Protein AF-A0A9P3G5X5-F1 (afdb_monomer)

Solvent-accessible surface area (backbone atoms only — not comparable to full-atom values): 13253 Å² total; per-residue (Å²): 134,85,76,82,76,82,58,69,69,59,52,58,49,50,53,52,32,59,49,29,17,46,34,85,49,67,67,50,18,52,53,20,16,51,50,49,22,48,40,62,67,63,52,39,57,67,51,59,59,72,58,21,37,44,51,39,54,70,45,54,49,45,52,54,51,53,33,67,73,44,87,46,68,38,24,39,37,21,41,26,42,33,57,36,36,62,67,61,87,73,71,96,80,65,100,62,80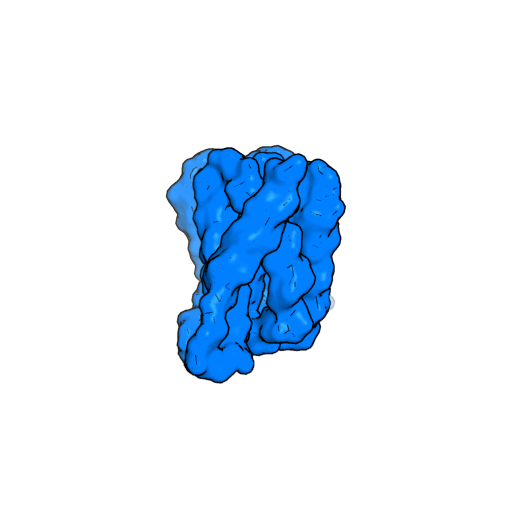,73,68,62,87,30,46,100,55,52,69,59,57,52,49,53,47,45,53,55,31,46,73,43,52,58,38,92,53,64,68,41,27,48,40,15,22,52,30,41,36,54,53,34,58,62,68,28,64,73,48,38,58,55,50,56,60,56,37,47,60,26,49,73,38,90,49,67,44,27,27,51,35,16,42,44,38,46,40,45,44,51,76,48,53,84,58,40,68,87,51,46,70,75,44,54,76,54,39,62,65,44,55,71,45,88,49,65,71,55,24,52,36,27,50,53,35,50,53,52,44,52,52,57,48,54,76,70,49,69,95,82,69,65,62,68,56,53,57,50,48,57,58,51,62,80,69,111

Foldseek 3Di:
DDDDDQDPVLLVQLVCLLVQLLDPDPVSLLVSLLSLLCCLQPVLLPDDLVSSQCCCVVHVVVSLVVLLPDPDPSSLLSSLSNLQSNQDPPPDDDQARDARPNHPCRVVVLVSSLVSLVSQPLDPDLSSLLSSLLSNLVSQSNVNLVSLLVVLVVLVVLLPDPDPSSVLSSLNNQLSSLVVVVNCLVCLVVLLVSLLVQCPDPDPVSNVSSVSNNVSSVVSVVVVDDPPDPSVVVSVVVSVVVVD

Mean predicted aligned error: 10.98 Å

Sequence (244 aa):
MEAPAPPAAEVAVLDRVFAGLRDRDHVVRLQSASSLQHHVFHTLPTPPPDLAARLWDEIVHTRLSELNFSQTSAAQLGRALAIDSARLRQTSTSSAWTPPAVHPRPKEQIFCFYNYAKYLLPHRAPDVMLAASTALRRIVAAFGARFAAYEIPASLKLLAHDAEASRVAGVLVRSQLVRMRAAFRARVEEVLSHVLRALRNRNVGVWTRAGELLGACCGVRALRSTPGSDILREVLQDAQEELA

InterPro domains:
  IPR011989 Armadillo-like helical [G3DSA:1.25.10.10] (113-242)
  IPR016024 Armadillo-type fold [SSF48371] (13-227)

Nearest P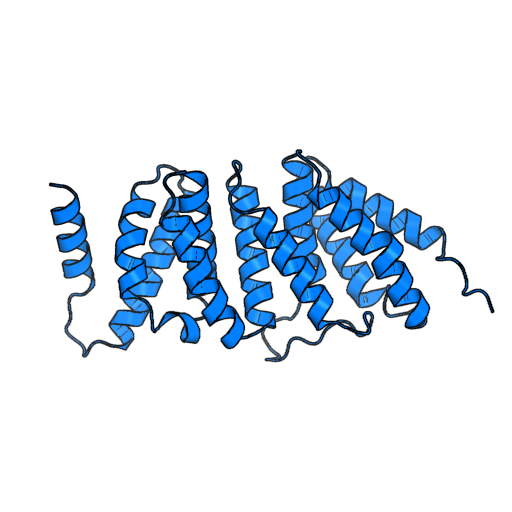DB structures (foldseek):
  3gs3-assembly1_A-2  TM=5.375E-01  e=1.680E-01  Drosophila melanogaster
  4a0c-assembly1_A  TM=5.557E-01  e=2.425E+00  Homo sapiens
  1luj-assembly1_A  TM=3.258E-01  e=8.120E-01  Homo sapiens
  3bct-assembly1_A  TM=2.419E-01  e=4.596E-01  Mus musculus
  6r7o-assembly1_A  TM=4.000E-01  e=2.766E+00  Homo sapiens

Secondary structure (DSSP, 8-state):
-PPPPPPHHHHHHHHHHHHHHT-S-HHHHHHHHHHHHHIIIIITTSS-HHHHHHHIIIIIIHHHHHHHH---HHHHHHHHHHHHHTT----TT-SS----TT-S-HHHHHHHHHHHHHHT-S-SSHHHHHHHHHHHHHHHHHH-HHHHHHHHHHHHHHHTSSSHHHHHHHHHHHHHHTTSHHHHGGGHHHHHHHHHHHHT---HHHHHHHHHHHHHHHHHHHTTSPTT--HHHHHHHHHHHTT-

Structure (mmCIF, N/CA/C/O backbone):
data_AF-A0A9P3G5X5-F1
#
_entry.id   AF-A0A9P3G5X5-F1
#
loop_
_atom_site.group_PDB
_atom_site.id
_atom_site.type_symbol
_atom_site.label_atom_id
_atom_site.label_alt_id
_atom_site.label_comp_id
_atom_site.label_asym_id
_atom_site.label_entity_id
_atom_site.label_seq_id
_atom_site.pdbx_PDB_ins_code
_atom_site.Cartn_x
_atom_site.Cartn_y
_atom_site.Cartn_z
_atom_site.occupancy
_atom_site.B_iso_or_equiv
_atom_site.auth_seq_id
_atom_site.auth_comp_id
_ato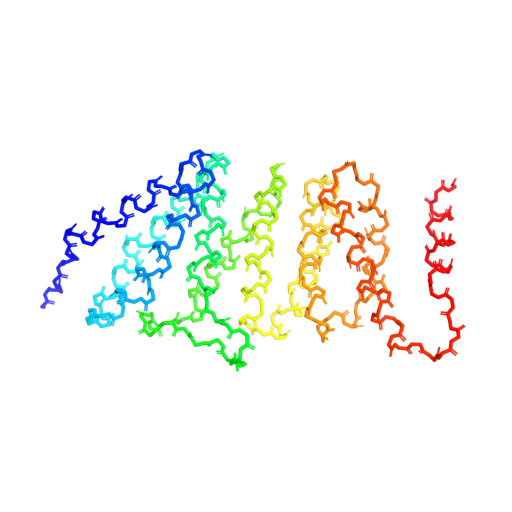m_site.auth_asym_id
_atom_site.auth_atom_id
_atom_site.pdbx_PDB_model_num
ATOM 1 N N . MET A 1 1 ? 39.683 -4.098 -11.392 1.00 40.66 1 MET A N 1
ATOM 2 C CA . MET A 1 1 ? 38.978 -5.123 -12.185 1.00 40.66 1 MET A CA 1
ATOM 3 C C . MET A 1 1 ? 37.551 -4.631 -12.327 1.00 40.66 1 MET A C 1
ATOM 5 O O . MET A 1 1 ? 36.849 -4.558 -11.328 1.00 40.66 1 MET A O 1
ATOM 9 N N . GLU A 1 2 ? 37.204 -4.110 -13.499 1.00 42.00 2 GLU A N 1
ATOM 10 C CA . GLU A 1 2 ? 35.910 -3.472 -13.762 1.00 42.00 2 GLU A CA 1
ATOM 11 C C . GLU A 1 2 ? 34.832 -4.562 -13.844 1.00 42.00 2 GLU A C 1
ATOM 13 O O . GLU A 1 2 ? 34.999 -5.550 -14.560 1.00 42.00 2 GLU A O 1
ATOM 18 N N . ALA A 1 3 ? 33.785 -4.453 -13.026 1.00 53.78 3 ALA A N 1
ATOM 19 C CA . ALA A 1 3 ? 32.725 -5.454 -12.983 1.00 53.78 3 ALA A CA 1
ATOM 20 C C . ALA A 1 3 ? 31.912 -5.415 -14.292 1.00 53.78 3 ALA A C 1
ATOM 22 O O . ALA A 1 3 ? 31.632 -4.322 -14.790 1.00 53.78 3 ALA A O 1
ATOM 23 N N . PRO A 1 4 ? 31.494 -6.572 -14.840 1.00 61.66 4 PRO A N 1
ATOM 24 C CA . PRO A 1 4 ? 30.793 -6.628 -16.121 1.00 61.66 4 PRO A CA 1
ATOM 25 C C . PRO A 1 4 ? 29.516 -5.776 -16.099 1.00 61.66 4 PRO A C 1
ATOM 27 O O . PRO A 1 4 ? 28.815 -5.704 -15.086 1.00 61.66 4 PRO A O 1
ATOM 30 N N . ALA A 1 5 ? 29.239 -5.093 -17.211 1.00 64.50 5 ALA A N 1
ATOM 31 C CA . ALA A 1 5 ? 28.031 -4.294 -17.386 1.00 64.50 5 ALA A CA 1
ATOM 32 C C . ALA A 1 5 ? 26.769 -5.182 -17.348 1.00 64.50 5 ALA A C 1
ATOM 34 O O . ALA A 1 5 ? 26.834 -6.345 -17.763 1.00 64.50 5 ALA A O 1
ATOM 35 N N . PRO A 1 6 ? 25.621 -4.658 -16.875 1.00 66.44 6 PRO A N 1
ATOM 36 C CA . PRO A 1 6 ? 24.369 -5.404 -16.891 1.00 66.44 6 PRO A CA 1
ATOM 37 C C . PRO A 1 6 ? 23.980 -5.790 -18.330 1.00 66.44 6 PRO A C 1
ATOM 39 O O . PRO A 1 6 ? 24.149 -4.987 -19.254 1.00 66.44 6 PRO A O 1
ATOM 42 N N . PRO A 1 7 ? 23.462 -7.009 -18.560 1.00 75.69 7 PRO A N 1
ATOM 43 C CA . PRO A 1 7 ? 23.150 -7.478 -19.904 1.00 75.69 7 PRO A CA 1
ATOM 44 C C . PRO A 1 7 ? 21.987 -6.675 -20.505 1.00 75.69 7 PRO A C 1
ATOM 46 O O . PRO A 1 7 ? 20.897 -6.601 -19.939 1.00 75.69 7 PRO A O 1
ATOM 49 N N . ALA A 1 8 ? 22.189 -6.116 -21.703 1.00 77.50 8 ALA A N 1
ATOM 50 C CA . ALA A 1 8 ? 21.218 -5.246 -22.381 1.00 77.50 8 ALA A CA 1
ATOM 51 C C . ALA A 1 8 ? 19.820 -5.878 -22.557 1.00 77.50 8 ALA A C 1
ATOM 53 O O . ALA A 1 8 ? 18.807 -5.177 -22.558 1.00 77.50 8 ALA A O 1
ATOM 54 N N . ALA A 1 9 ? 19.752 -7.208 -22.665 1.00 79.38 9 ALA A N 1
ATOM 55 C CA . ALA A 1 9 ? 18.494 -7.944 -22.752 1.00 79.38 9 ALA A CA 1
ATOM 56 C C . ALA A 1 9 ? 17.646 -7.827 -21.472 1.00 79.38 9 ALA A C 1
ATOM 58 O O . ALA A 1 9 ? 16.427 -7.683 -21.566 1.00 79.38 9 ALA A O 1
ATOM 59 N N . GLU A 1 10 ? 18.266 -7.846 -20.288 1.00 76.88 10 GLU A N 1
ATOM 60 C CA . GLU A 1 10 ? 17.552 -7.713 -19.010 1.00 76.88 10 GLU A CA 1
ATOM 61 C C . GLU A 1 10 ? 17.008 -6.297 -18.826 1.00 76.88 10 GLU A C 1
ATOM 63 O O . GLU A 1 10 ? 15.850 -6.124 -18.437 1.00 76.88 10 GLU A O 1
ATOM 68 N N . VAL A 1 11 ? 17.795 -5.288 -19.210 1.00 80.31 11 VAL A N 1
ATOM 69 C CA . VAL A 1 11 ? 17.371 -3.881 -19.199 1.00 80.31 11 VAL A CA 1
ATOM 70 C C . VAL A 1 11 ? 16.124 -3.685 -20.067 1.00 80.31 11 VAL A C 1
ATOM 72 O O . VAL A 1 11 ? 15.120 -3.148 -19.604 1.00 80.31 11 VAL A O 1
ATOM 75 N N . ALA A 1 12 ? 16.126 -4.223 -21.292 1.00 84.81 12 ALA A N 1
ATOM 76 C CA . ALA A 1 12 ? 14.999 -4.114 -22.219 1.00 84.81 12 ALA A CA 1
ATOM 77 C C . ALA A 1 12 ? 13.733 -4.865 -21.756 1.00 84.81 12 ALA A C 1
ATOM 79 O O . ALA A 1 12 ? 12.615 -4.530 -22.167 1.00 84.81 12 ALA A O 1
ATOM 80 N N . VAL A 1 13 ? 13.876 -5.915 -20.941 1.00 86.44 13 VAL A N 1
ATOM 81 C CA . VAL A 1 13 ? 12.737 -6.600 -20.308 1.00 86.44 13 VAL A CA 1
ATOM 82 C C . VAL A 1 13 ? 12.158 -5.731 -19.195 1.00 86.44 13 VAL A C 1
ATOM 84 O O . VAL A 1 13 ? 10.946 -5.514 -19.164 1.00 86.44 13 VAL A O 1
ATOM 87 N N . LEU A 1 14 ? 13.007 -5.189 -18.319 1.00 83.88 14 LEU A N 1
ATOM 88 C CA . LEU A 1 14 ? 12.576 -4.313 -17.231 1.00 83.88 14 LEU A CA 1
ATOM 89 C C . LEU A 1 14 ? 11.916 -3.035 -17.757 1.00 83.88 14 LEU A C 1
ATOM 91 O O . LEU A 1 14 ? 10.853 -2.667 -17.263 1.00 83.88 14 LEU A O 1
ATOM 95 N N . ASP A 1 15 ? 12.457 -2.407 -18.799 1.00 88.69 15 ASP A N 1
ATOM 96 C CA . ASP A 1 15 ? 11.852 -1.211 -19.395 1.00 88.69 15 ASP A CA 1
ATOM 97 C C . ASP A 1 15 ? 10.433 -1.486 -19.922 1.00 88.69 15 ASP A C 1
ATOM 99 O O . ASP A 1 15 ? 9.518 -0.695 -19.680 1.00 88.69 15 ASP A O 1
ATOM 103 N N . ARG A 1 16 ? 10.201 -2.647 -20.553 1.00 90.62 16 ARG A N 1
ATOM 104 C CA . ARG A 1 16 ? 8.855 -3.069 -20.984 1.00 90.62 16 ARG A CA 1
ATOM 105 C C . ARG A 1 16 ? 7.908 -3.273 -19.805 1.00 90.62 16 ARG A C 1
ATOM 107 O O . ARG A 1 16 ? 6.764 -2.823 -19.849 1.00 90.62 16 ARG A O 1
ATOM 114 N N . VAL A 1 17 ? 8.387 -3.901 -18.735 1.00 90.00 17 VAL A N 1
ATOM 115 C CA . VAL A 1 17 ? 7.609 -4.097 -17.504 1.00 90.00 17 VAL A CA 1
ATOM 116 C C . VAL A 1 17 ? 7.234 -2.752 -16.871 1.00 90.00 17 VAL A C 1
ATOM 118 O O . VAL A 1 17 ? 6.075 -2.528 -16.525 1.00 90.00 17 VAL A O 1
ATOM 121 N N . PHE A 1 18 ? 8.179 -1.818 -16.763 1.00 89.06 18 PHE A N 1
ATOM 122 C CA . PHE A 1 18 ? 7.930 -0.490 -16.201 1.00 89.06 18 PHE A CA 1
ATOM 123 C C . PHE A 1 18 ? 7.080 0.409 -17.107 1.00 89.06 18 PHE A C 1
ATOM 125 O O . PHE A 1 18 ? 6.394 1.299 -16.597 1.00 89.06 18 PHE A O 1
ATOM 132 N N . ALA A 1 19 ? 7.084 0.191 -18.422 1.00 90.69 19 ALA A N 1
ATOM 133 C CA . ALA A 1 19 ? 6.131 0.818 -19.331 1.00 90.69 19 ALA A CA 1
ATOM 134 C C . ALA A 1 19 ? 4.708 0.299 -19.071 1.00 90.69 19 ALA A C 1
ATOM 136 O O . ALA A 1 19 ? 3.796 1.099 -18.869 1.00 90.69 19 ALA A O 1
ATOM 137 N N . GLY A 1 20 ? 4.531 -1.020 -18.953 1.00 90.25 20 GLY A N 1
ATOM 138 C CA . GLY A 1 20 ? 3.231 -1.629 -18.659 1.00 90.25 20 GLY A CA 1
ATOM 139 C C . GLY A 1 20 ? 2.678 -1.284 -17.268 1.00 90.25 20 GLY A C 1
ATOM 140 O O . GLY A 1 20 ? 1.469 -1.167 -17.087 1.00 90.25 20 GLY A O 1
ATOM 141 N N . LEU A 1 21 ? 3.539 -1.009 -16.281 1.00 88.44 21 LEU A N 1
ATOM 142 C CA . LEU A 1 21 ? 3.114 -0.464 -14.982 1.00 88.44 21 LEU A CA 1
ATOM 143 C C . LEU A 1 21 ? 2.534 0.956 -15.081 1.00 88.44 21 LEU A C 1
ATOM 145 O O . LEU A 1 21 ? 1.733 1.346 -14.234 1.00 88.44 21 LEU A O 1
ATOM 149 N N . ARG A 1 22 ? 2.921 1.735 -16.095 1.00 91.12 22 ARG A N 1
ATOM 150 C CA . ARG A 1 22 ? 2.384 3.083 -16.346 1.00 91.12 22 ARG A CA 1
ATOM 151 C C . ARG A 1 22 ? 1.137 3.065 -17.234 1.00 91.12 22 ARG A C 1
ATOM 153 O O . ARG A 1 22 ? 0.549 4.123 -17.457 1.00 91.12 22 ARG A O 1
ATOM 160 N N . ASP A 1 23 ? 0.731 1.893 -17.718 1.00 91.25 23 ASP A N 1
ATOM 161 C CA . ASP A 1 23 ? -0.408 1.745 -18.617 1.00 91.25 23 ASP A CA 1
ATOM 162 C C . ASP A 1 23 ? -1.725 2.156 -17.940 1.00 91.25 23 ASP A C 1
ATOM 164 O O . ASP A 1 23 ? -1.875 2.079 -16.716 1.00 91.25 23 ASP A O 1
ATOM 168 N N . ARG A 1 24 ? -2.698 2.617 -18.732 1.00 87.56 24 ARG A N 1
ATOM 169 C CA . ARG A 1 24 ? -4.034 2.999 -18.253 1.00 87.56 24 ARG A CA 1
ATOM 170 C C . ARG A 1 24 ? -4.922 1.784 -18.001 1.00 87.56 24 ARG A C 1
ATOM 172 O O . ARG A 1 24 ? -5.794 1.864 -17.132 1.00 87.56 24 ARG A O 1
ATOM 179 N N . ASP A 1 25 ? -4.664 0.667 -18.666 1.00 89.50 25 ASP A N 1
ATOM 180 C CA . ASP A 1 25 ? -5.358 -0.591 -18.450 1.00 89.50 25 ASP A CA 1
ATOM 181 C C . ASP A 1 25 ? -4.904 -1.254 -17.140 1.00 89.50 25 ASP A C 1
ATOM 183 O O . ASP A 1 25 ? -3.722 -1.475 -16.866 1.00 89.50 25 ASP A O 1
ATOM 187 N N . HIS A 1 26 ? -5.883 -1.579 -16.300 1.00 85.69 26 HIS A N 1
ATOM 188 C CA . HIS A 1 26 ? -5.667 -2.294 -15.052 1.00 85.69 26 HIS A CA 1
ATOM 189 C C . HIS A 1 26 ? -5.073 -3.693 -15.263 1.00 85.69 26 HIS A C 1
ATOM 191 O O . HIS A 1 26 ? -4.210 -4.106 -14.486 1.00 85.69 26 HIS A O 1
ATOM 197 N N . VAL A 1 27 ? -5.504 -4.415 -16.300 1.00 88.94 27 VAL A N 1
ATOM 198 C CA . VAL A 1 27 ? -5.041 -5.780 -16.582 1.00 88.94 27 VAL A CA 1
ATOM 199 C C . VAL A 1 27 ? -3.565 -5.766 -16.963 1.00 88.94 27 VAL A C 1
ATOM 201 O O . VAL A 1 27 ? -2.780 -6.531 -16.398 1.00 88.94 27 VAL A O 1
ATOM 204 N N . VAL A 1 28 ? -3.169 -4.837 -17.837 1.00 91.62 28 VAL A N 1
ATOM 205 C CA . VAL A 1 28 ? -1.771 -4.654 -18.258 1.00 91.62 28 VAL A CA 1
ATOM 206 C C . VAL A 1 28 ? -0.886 -4.295 -17.064 1.00 91.62 28 VAL A C 1
ATOM 208 O O . VAL A 1 28 ? 0.181 -4.894 -16.885 1.00 91.62 28 VAL A O 1
ATOM 211 N N . ARG A 1 29 ? -1.343 -3.393 -16.181 1.00 90.25 29 ARG A N 1
ATOM 212 C CA . ARG A 1 29 ? -0.610 -3.065 -14.946 1.00 90.25 29 ARG A CA 1
ATOM 213 C C . ARG A 1 29 ? -0.422 -4.283 -14.046 1.00 90.25 29 ARG A C 1
ATOM 215 O O . ARG A 1 29 ? 0.676 -4.494 -13.535 1.00 90.25 29 ARG A O 1
ATOM 222 N N . LEU A 1 30 ? -1.463 -5.093 -13.852 1.00 85.94 30 LEU A N 1
ATOM 223 C CA . LEU A 1 30 ? -1.403 -6.275 -12.990 1.00 85.94 30 LEU A CA 1
ATOM 224 C C . LEU A 1 30 ? -0.456 -7.348 -13.554 1.00 85.94 30 LEU A C 1
ATOM 226 O O . LEU A 1 30 ? 0.355 -7.911 -12.816 1.00 85.94 30 LEU A O 1
ATOM 230 N N . GLN A 1 31 ? -0.517 -7.595 -14.863 1.00 88.88 31 GLN A N 1
ATOM 231 C CA . GLN A 1 31 ? 0.392 -8.514 -15.554 1.00 88.88 31 GLN A CA 1
ATOM 232 C C . GLN A 1 31 ? 1.845 -8.038 -15.471 1.00 88.88 31 GLN A C 1
ATOM 234 O O . GLN A 1 31 ? 2.745 -8.829 -15.176 1.00 88.88 31 GLN A O 1
ATOM 239 N N . SER A 1 32 ? 2.074 -6.738 -15.651 1.00 89.81 32 SER A N 1
ATOM 240 C CA . SER A 1 32 ? 3.400 -6.126 -15.529 1.00 89.81 32 SER A CA 1
ATOM 241 C C . SER A 1 32 ? 3.931 -6.225 -14.100 1.00 89.81 32 SER A C 1
ATOM 243 O O . SER A 1 32 ? 5.079 -6.607 -13.891 1.00 89.81 32 SER A O 1
ATOM 245 N N . ALA A 1 33 ? 3.082 -5.999 -13.095 1.00 86.56 33 ALA A N 1
ATOM 246 C CA . ALA A 1 33 ? 3.439 -6.178 -11.691 1.00 86.56 33 ALA A CA 1
ATOM 247 C C . ALA A 1 33 ? 3.810 -7.638 -11.369 1.00 86.56 33 ALA A C 1
ATOM 249 O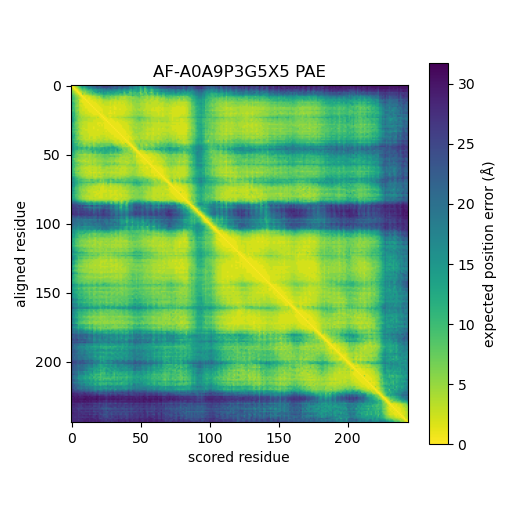 O . ALA A 1 33 ? 4.790 -7.880 -10.660 1.00 86.56 33 ALA A O 1
ATOM 250 N N . SER A 1 34 ? 3.077 -8.617 -11.911 1.00 84.88 34 SER A N 1
ATOM 251 C CA . SER A 1 34 ? 3.415 -10.041 -11.769 1.00 84.88 34 SER A CA 1
ATOM 252 C C . SER A 1 34 ? 4.711 -10.408 -12.500 1.00 84.88 34 SER A C 1
ATOM 254 O O . SER A 1 34 ? 5.485 -11.228 -12.009 1.00 84.88 34 SER A O 1
ATOM 256 N N . SER A 1 35 ? 4.969 -9.796 -13.655 1.00 86.56 35 SER A N 1
ATOM 257 C CA . SER A 1 35 ? 6.201 -10.005 -14.423 1.00 86.56 35 SER A CA 1
ATOM 258 C C . SER A 1 35 ? 7.413 -9.429 -13.689 1.00 86.56 35 SER A C 1
ATOM 260 O O . SER A 1 35 ? 8.440 -10.098 -13.590 1.00 86.56 35 SER A O 1
ATOM 262 N N . LEU A 1 36 ? 7.268 -8.241 -13.084 1.00 84.94 36 LEU A N 1
ATOM 263 C CA . LEU A 1 36 ? 8.284 -7.648 -12.212 1.00 84.94 36 LEU A CA 1
ATOM 264 C C . LEU A 1 36 ? 8.595 -8.568 -11.030 1.00 84.94 36 LEU A C 1
ATOM 266 O O . LEU A 1 36 ? 9.760 -8.825 -10.744 1.00 84.94 36 LEU A O 1
ATOM 270 N N . GLN A 1 37 ? 7.559 -9.098 -10.370 1.00 79.75 37 GLN A N 1
ATOM 271 C CA . GLN A 1 37 ? 7.724 -10.066 -9.287 1.00 79.75 37 GLN A CA 1
ATOM 272 C C . GLN A 1 37 ? 8.540 -11.272 -9.759 1.00 79.75 37 GLN A C 1
ATOM 274 O O . GLN A 1 37 ? 9.545 -11.612 -9.141 1.00 79.75 37 GLN A O 1
ATOM 279 N N . HIS A 1 38 ? 8.130 -11.908 -10.856 1.00 80.31 38 HIS A N 1
ATOM 280 C CA . HIS A 1 38 ? 8.826 -13.082 -11.370 1.00 80.31 38 HIS A CA 1
ATOM 281 C C . HIS A 1 38 ? 10.305 -12.781 -11.646 1.00 80.31 38 HIS A C 1
ATOM 283 O O . HIS A 1 38 ? 11.179 -13.538 -11.233 1.00 80.31 38 HIS A O 1
ATOM 289 N N . HIS A 1 39 ? 10.591 -11.644 -12.279 1.00 77.25 39 HIS A N 1
ATOM 290 C CA . HIS A 1 39 ? 11.957 -11.238 -12.582 1.00 77.25 39 HIS A CA 1
ATOM 291 C C . HIS A 1 39 ? 12.793 -11.029 -11.310 1.00 77.25 39 HIS A C 1
ATOM 293 O O . HIS A 1 39 ? 13.897 -11.557 -11.207 1.00 77.25 39 HIS A O 1
ATOM 299 N N . VAL A 1 40 ? 12.246 -10.347 -10.300 1.00 76.06 40 VAL A N 1
ATOM 300 C CA . VAL A 1 40 ? 12.943 -10.077 -9.032 1.00 76.06 40 VAL A CA 1
ATOM 301 C C . VAL A 1 40 ? 13.227 -11.347 -8.225 1.00 76.06 40 VAL A C 1
ATOM 303 O O . VAL A 1 40 ? 14.282 -11.452 -7.604 1.00 76.06 40 VAL A O 1
ATOM 306 N N . PHE A 1 41 ? 12.303 -12.310 -8.219 1.00 67.81 41 PHE A N 1
ATOM 307 C CA . PHE A 1 41 ? 12.415 -13.509 -7.381 1.00 67.81 41 PHE A CA 1
ATOM 308 C C . PHE A 1 41 ? 13.066 -14.709 -8.065 1.00 67.81 41 PHE A C 1
ATOM 310 O O . PHE A 1 41 ? 13.617 -15.553 -7.363 1.00 67.81 41 PHE A O 1
ATOM 317 N N . HIS A 1 42 ? 12.995 -14.811 -9.392 1.00 70.94 42 HIS A N 1
ATOM 318 C CA . HIS A 1 42 ? 13.483 -15.983 -10.123 1.00 70.94 42 HIS A CA 1
ATOM 319 C C . HIS A 1 42 ? 14.625 -15.657 -11.082 1.00 70.94 42 HIS A C 1
ATOM 321 O O . HIS A 1 42 ? 15.518 -16.479 -11.250 1.00 70.94 42 HIS A O 1
ATOM 327 N N . THR A 1 43 ? 14.644 -14.466 -11.682 1.00 72.50 43 THR A N 1
ATOM 328 C CA . THR A 1 43 ? 15.675 -14.105 -12.666 1.00 72.50 43 THR A CA 1
ATOM 329 C C . THR A 1 43 ? 16.871 -13.421 -12.007 1.00 72.50 43 THR A C 1
ATOM 331 O O . THR A 1 43 ? 17.990 -13.891 -12.174 1.00 72.50 43 THR A O 1
ATOM 334 N N . LEU A 1 44 ? 16.648 -12.397 -11.173 1.00 68.81 44 LEU A N 1
ATOM 335 C CA . LEU A 1 44 ? 17.717 -11.654 -10.487 1.00 68.81 44 LEU A CA 1
ATOM 336 C C . LEU A 1 44 ? 18.597 -12.460 -9.506 1.00 68.81 44 LEU A C 1
ATOM 338 O O . LEU A 1 44 ? 19.745 -12.066 -9.339 1.00 68.81 44 LEU A O 1
ATOM 342 N N . PRO A 1 45 ? 18.153 -13.558 -8.858 1.00 64.50 45 PRO A N 1
ATOM 343 C CA . PRO A 1 45 ? 19.048 -14.392 -8.046 1.00 64.50 45 PRO A CA 1
ATOM 344 C C . PRO A 1 45 ? 19.933 -15.353 -8.853 1.00 64.50 45 PRO A C 1
ATOM 346 O O . PRO A 1 45 ? 20.784 -16.011 -8.264 1.00 64.50 45 PRO A O 1
ATOM 349 N N . THR A 1 46 ? 19.708 -15.482 -10.164 1.00 68.06 46 THR A N 1
ATOM 350 C CA . THR A 1 46 ? 20.511 -16.342 -11.049 1.00 68.06 46 THR A CA 1
ATOM 351 C C . THR A 1 46 ? 21.923 -15.792 -11.316 1.00 68.06 46 THR A C 1
ATOM 353 O O . THR A 1 46 ? 22.867 -16.584 -11.272 1.00 68.06 46 THR A O 1
ATOM 356 N N . PRO A 1 47 ? 22.129 -14.485 -11.602 1.00 71.50 47 PRO A N 1
ATOM 357 C CA . PRO A 1 47 ? 23.473 -13.926 -11.737 1.00 71.50 47 PRO A CA 1
ATOM 358 C C . PRO A 1 47 ? 24.258 -13.914 -10.409 1.00 71.50 47 PRO A C 1
ATOM 360 O O . PRO A 1 47 ? 23.673 -14.059 -9.334 1.00 71.50 47 PRO A O 1
ATOM 363 N N . PRO A 1 48 ? 25.590 -13.688 -10.455 1.00 73.88 48 PRO A N 1
ATOM 364 C CA . PRO A 1 48 ? 26.405 -13.498 -9.257 1.00 73.88 48 PRO A CA 1
ATOM 365 C C . PRO A 1 48 ? 25.839 -12.385 -8.356 1.00 73.88 48 PRO A C 1
ATOM 367 O O . PRO A 1 48 ? 25.344 -11.382 -8.880 1.00 73.88 48 PRO A O 1
ATOM 370 N N . PRO A 1 49 ? 25.955 -12.501 -7.020 1.00 69.50 49 PRO A N 1
ATOM 371 C CA . PRO A 1 49 ? 25.307 -11.591 -6.069 1.00 69.50 49 PRO A CA 1
ATOM 372 C C . PRO A 1 49 ? 25.689 -10.116 -6.272 1.00 69.50 49 PRO A C 1
ATOM 374 O O . PRO A 1 49 ? 24.843 -9.239 -6.111 1.00 69.50 49 PRO A O 1
ATOM 377 N N . ASP A 1 50 ? 26.923 -9.835 -6.700 1.00 71.19 50 ASP A N 1
ATOM 378 C CA . ASP A 1 50 ? 27.387 -8.470 -6.984 1.00 71.19 50 ASP A CA 1
ATOM 379 C C . ASP A 1 50 ? 26.687 -7.855 -8.206 1.00 71.19 50 ASP A C 1
ATOM 381 O O . ASP A 1 50 ? 26.331 -6.677 -8.206 1.00 71.19 50 ASP A O 1
ATOM 385 N N . LEU A 1 51 ? 26.442 -8.656 -9.249 1.00 72.44 51 LEU A N 1
ATOM 386 C CA . LEU A 1 51 ? 25.708 -8.220 -10.439 1.00 72.44 51 LEU A CA 1
ATOM 387 C C . LEU A 1 51 ? 24.212 -8.067 -10.133 1.00 72.44 51 LEU A C 1
ATOM 389 O O . LEU A 1 51 ? 23.581 -7.112 -10.581 1.00 72.44 51 LEU A O 1
ATOM 393 N N . ALA A 1 52 ? 23.663 -8.969 -9.322 1.00 68.62 52 ALA A N 1
ATOM 394 C CA . ALA A 1 52 ? 22.279 -8.933 -8.869 1.00 68.62 52 ALA A CA 1
ATOM 395 C C . ALA A 1 52 ? 21.963 -7.669 -8.042 1.00 68.62 52 ALA A C 1
ATOM 397 O O . ALA A 1 52 ? 20.946 -7.010 -8.272 1.00 68.62 52 ALA A O 1
ATOM 398 N N . ALA A 1 53 ? 22.865 -7.290 -7.129 1.00 71.94 53 ALA A N 1
ATOM 399 C CA . ALA A 1 53 ? 22.758 -6.058 -6.352 1.00 71.94 53 ALA A CA 1
ATOM 400 C C . ALA A 1 53 ? 22.830 -4.807 -7.246 1.00 71.94 53 ALA A C 1
ATOM 402 O O . ALA A 1 53 ? 22.029 -3.890 -7.087 1.00 71.94 53 ALA A O 1
ATOM 403 N N . ARG A 1 54 ? 23.715 -4.794 -8.251 1.00 76.06 54 ARG A N 1
ATOM 404 C CA . ARG A 1 54 ? 23.802 -3.685 -9.214 1.00 76.06 54 ARG A CA 1
ATOM 405 C C . ARG A 1 54 ? 22.557 -3.548 -10.083 1.00 76.06 54 ARG A C 1
ATOM 407 O O . ARG A 1 54 ? 22.047 -2.446 -10.228 1.00 76.06 54 ARG A O 1
ATOM 414 N N . LEU A 1 55 ? 22.027 -4.647 -10.621 1.00 74.12 55 LEU A N 1
ATOM 415 C CA . LEU A 1 55 ? 20.768 -4.640 -11.379 1.00 74.12 55 LEU A CA 1
ATOM 416 C C . LEU A 1 55 ? 19.603 -4.115 -10.532 1.00 74.12 55 LEU A C 1
ATOM 418 O O . LEU A 1 55 ? 18.741 -3.378 -11.020 1.00 74.12 55 LEU A O 1
ATOM 422 N N . TRP A 1 56 ? 19.590 -4.474 -9.248 1.00 77.25 56 TRP A N 1
ATOM 423 C CA . TRP A 1 56 ? 18.627 -3.947 -8.297 1.00 77.25 56 TRP A CA 1
ATOM 424 C C . TRP A 1 56 ? 18.762 -2.430 -8.127 1.00 77.25 56 TRP A C 1
ATOM 426 O O . TRP A 1 56 ? 17.776 -1.715 -8.310 1.00 77.25 56 TRP A O 1
ATOM 436 N N . ASP A 1 57 ? 19.957 -1.941 -7.801 1.00 76.81 57 ASP A N 1
ATOM 437 C CA . ASP A 1 57 ? 20.193 -0.532 -7.475 1.00 76.81 57 ASP A CA 1
ATOM 438 C C . ASP A 1 57 ? 20.111 0.381 -8.7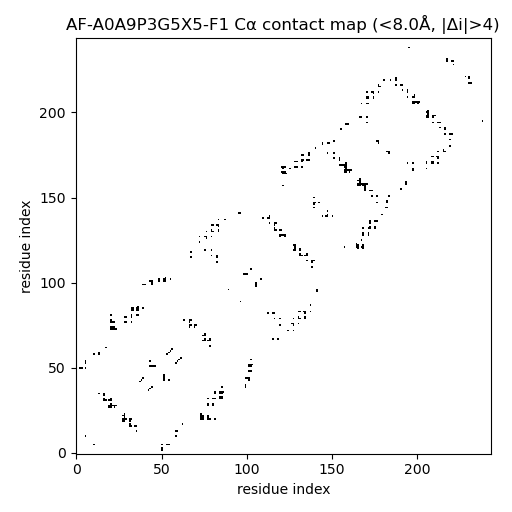06 1.00 76.81 57 ASP A C 1
ATOM 440 O O . ASP A 1 57 ? 19.409 1.393 -8.685 1.00 76.81 57 ASP A O 1
ATOM 444 N N . GLU A 1 58 ? 20.785 0.014 -9.798 1.00 80.38 58 GLU A N 1
ATOM 445 C CA . GLU A 1 58 ? 20.899 0.840 -11.004 1.00 80.38 58 GLU A CA 1
ATOM 446 C C . GLU A 1 58 ? 19.574 0.895 -11.779 1.00 80.38 58 GLU A C 1
ATOM 448 O O . GLU A 1 58 ? 19.222 1.947 -12.316 1.00 80.38 58 GLU A O 1
ATOM 453 N N . ILE A 1 59 ? 18.804 -0.202 -11.804 1.00 77.19 59 ILE A N 1
ATOM 454 C CA . ILE A 1 59 ? 17.612 -0.317 -12.657 1.00 77.19 59 ILE A CA 1
ATOM 455 C C . ILE A 1 59 ? 16.335 -0.375 -11.827 1.00 77.19 59 ILE A C 1
ATOM 457 O O . ILE A 1 59 ? 15.490 0.512 -11.937 1.00 77.19 59 ILE A O 1
ATOM 461 N N . VAL A 1 60 ? 16.151 -1.400 -10.992 1.00 78.56 60 VAL A N 1
ATOM 462 C CA . VAL A 1 60 ? 14.857 -1.619 -10.322 1.00 78.56 60 VAL A CA 1
ATOM 463 C C . VAL A 1 60 ? 14.541 -0.495 -9.335 1.00 78.56 60 VAL A C 1
ATOM 465 O O . VAL A 1 60 ? 13.445 0.068 -9.374 1.00 78.56 60 VAL A O 1
ATOM 468 N N . HIS A 1 61 ? 15.492 -0.129 -8.477 1.00 78.88 61 HIS A N 1
ATOM 469 C CA . HIS A 1 61 ? 15.338 0.953 -7.511 1.00 78.88 61 HIS A CA 1
ATOM 470 C C . HIS A 1 61 ? 15.153 2.302 -8.217 1.00 78.88 61 HIS A C 1
ATOM 472 O O . HIS A 1 61 ? 14.195 3.015 -7.912 1.00 78.88 61 HIS A O 1
ATOM 478 N N . THR A 1 62 ? 15.985 2.617 -9.215 1.00 83.50 62 THR A N 1
ATOM 479 C CA . THR A 1 62 ? 15.863 3.847 -10.013 1.00 83.50 62 THR A CA 1
ATOM 480 C C . THR A 1 62 ? 14.483 3.964 -10.656 1.00 83.50 62 THR A C 1
ATOM 482 O O . THR A 1 62 ? 13.791 4.961 -10.454 1.00 83.50 62 THR A O 1
ATOM 485 N N . ARG A 1 63 ? 14.003 2.925 -11.344 1.00 82.38 63 ARG A N 1
ATOM 486 C CA . ARG A 1 63 ? 12.695 2.944 -12.017 1.00 82.38 63 ARG A CA 1
ATOM 487 C C . ARG A 1 63 ? 11.516 2.990 -11.039 1.00 82.38 63 ARG A C 1
ATOM 489 O O . ARG A 1 63 ? 10.527 3.677 -11.300 1.00 82.38 63 ARG A O 1
ATOM 496 N N . LEU A 1 64 ? 11.608 2.321 -9.887 1.00 80.19 64 LEU A N 1
ATOM 497 C CA . LEU A 1 64 ? 10.612 2.462 -8.816 1.00 80.19 64 LEU A CA 1
ATOM 498 C C . LEU A 1 64 ? 10.605 3.880 -8.231 1.00 80.19 64 LEU A C 1
ATOM 500 O O . LEU A 1 64 ? 9.535 4.403 -7.908 1.00 80.19 64 LEU A O 1
ATOM 504 N N . SER A 1 65 ? 11.773 4.518 -8.137 1.00 77.00 65 SER A N 1
ATOM 505 C CA . SER A 1 65 ? 11.893 5.906 -7.694 1.00 77.00 65 SER A CA 1
ATOM 506 C C . SER A 1 65 ? 11.290 6.883 -8.715 1.00 77.00 65 SER A C 1
ATOM 508 O O . SER A 1 65 ? 10.550 7.785 -8.332 1.00 77.00 65 SER A O 1
ATOM 510 N N . GLU A 1 66 ? 11.459 6.652 -10.019 1.00 83.19 66 GLU A N 1
ATOM 511 C CA . GLU A 1 66 ? 10.793 7.436 -11.068 1.00 83.19 66 GLU A CA 1
ATOM 512 C C . GLU A 1 66 ? 9.266 7.309 -10.997 1.00 83.19 66 GLU A C 1
ATOM 514 O O . GLU A 1 66 ? 8.543 8.298 -11.131 1.00 83.19 66 GLU A O 1
ATOM 519 N N . LEU A 1 67 ? 8.752 6.096 -10.754 1.00 81.50 67 LEU A N 1
ATOM 520 C CA . LEU A 1 67 ? 7.322 5.892 -10.516 1.00 81.50 67 LEU A CA 1
ATOM 521 C C . LEU A 1 67 ? 6.839 6.637 -9.264 1.00 81.50 67 LEU A C 1
ATOM 523 O O . LEU A 1 67 ? 5.679 7.047 -9.213 1.00 81.50 67 LEU A O 1
ATOM 527 N N . ASN A 1 68 ? 7.706 6.837 -8.265 1.00 73.75 68 ASN A N 1
ATOM 528 C CA . ASN A 1 68 ? 7.375 7.611 -7.072 1.00 73.75 68 ASN A CA 1
ATOM 529 C C . ASN A 1 68 ? 7.152 9.099 -7.367 1.00 73.75 68 ASN A C 1
ATOM 531 O O . ASN A 1 68 ? 6.262 9.689 -6.759 1.00 73.75 68 ASN A O 1
ATOM 535 N N . PHE A 1 69 ? 7.887 9.675 -8.318 1.00 76.81 69 PHE A N 1
ATOM 536 C CA . PHE A 1 69 ? 7.745 11.083 -8.701 1.00 76.81 69 PHE A CA 1
ATOM 537 C C . PHE A 1 69 ? 6.671 11.338 -9.772 1.00 76.81 69 PHE A C 1
ATOM 539 O O . PHE A 1 69 ? 6.367 12.491 -10.077 1.00 76.81 69 PHE A O 1
ATOM 546 N N . SER A 1 70 ? 6.059 10.293 -10.341 1.00 80.56 70 SER A N 1
ATOM 547 C CA . SER A 1 70 ? 4.992 10.466 -11.330 1.00 80.56 70 SER A CA 1
ATOM 548 C C . SER A 1 70 ? 3.700 10.995 -10.697 1.00 80.56 70 SER A C 1
ATOM 550 O O . SER A 1 70 ? 3.223 10.486 -9.681 1.00 80.56 70 SER A O 1
ATOM 552 N N . GLN A 1 71 ? 3.084 11.986 -11.347 1.00 79.06 71 GLN A N 1
ATOM 553 C CA . GLN A 1 71 ? 1.802 12.564 -10.924 1.00 79.06 71 GLN A CA 1
ATOM 554 C C . GLN A 1 71 ? 0.579 11.858 -11.529 1.00 79.06 71 GLN A C 1
ATOM 556 O O . GLN A 1 71 ? -0.558 12.180 -11.188 1.00 79.06 71 GLN A O 1
ATOM 561 N N . THR A 1 72 ? 0.783 10.901 -12.438 1.00 85.62 72 THR A N 1
ATOM 562 C CA . THR A 1 72 ? -0.336 10.202 -13.081 1.00 85.62 72 THR A CA 1
ATOM 563 C C . THR A 1 72 ? -0.888 9.111 -12.169 1.00 85.62 72 THR A C 1
ATOM 565 O O . THR A 1 72 ? -0.140 8.282 -11.649 1.00 85.62 72 THR A O 1
ATOM 568 N N . SER A 1 73 ? -2.215 9.051 -12.018 1.00 80.62 73 SER A N 1
ATOM 569 C CA . SER A 1 73 ? -2.855 8.019 -11.190 1.00 80.62 73 SER A CA 1
ATOM 570 C C . SER A 1 73 ? -2.553 6.601 -11.684 1.00 80.62 73 SER A C 1
ATOM 572 O O . SER A 1 73 ? -2.419 5.692 -10.872 1.00 80.62 73 SER A O 1
ATOM 574 N N . ALA A 1 74 ? -2.369 6.414 -12.997 1.00 84.31 74 ALA A N 1
ATOM 575 C CA . ALA A 1 74 ? -1.959 5.140 -13.586 1.00 84.31 74 ALA A CA 1
ATOM 576 C C . ALA A 1 74 ? -0.574 4.688 -13.090 1.00 84.31 74 ALA A C 1
ATOM 578 O O . ALA A 1 74 ? -0.444 3.572 -12.594 1.00 84.31 74 ALA A O 1
ATOM 579 N N . ALA A 1 75 ? 0.436 5.566 -13.128 1.00 85.12 75 ALA A N 1
ATOM 580 C CA . ALA A 1 75 ? 1.771 5.249 -12.620 1.00 85.12 75 ALA A CA 1
ATOM 581 C C . ALA A 1 75 ? 1.790 5.060 -11.095 1.00 85.12 75 ALA A C 1
ATOM 583 O O . ALA A 1 75 ? 2.515 4.205 -10.594 1.00 85.12 75 ALA A O 1
ATOM 584 N N . GLN A 1 76 ? 0.972 5.808 -10.350 1.00 86.19 76 GLN A N 1
ATOM 585 C CA . GLN A 1 76 ? 0.845 5.656 -8.896 1.00 86.19 76 GLN A CA 1
ATOM 586 C C . GLN A 1 76 ? 0.157 4.339 -8.503 1.00 86.19 76 GLN A C 1
ATOM 588 O O . GLN A 1 76 ? 0.571 3.695 -7.539 1.00 86.19 76 GLN A O 1
ATOM 593 N N . LEU A 1 77 ? -0.849 3.898 -9.268 1.00 84.25 77 LEU A N 1
ATOM 594 C CA . LEU A 1 77 ? -1.437 2.562 -9.134 1.00 84.25 77 LEU A CA 1
ATOM 595 C C . LEU A 1 77 ? -0.421 1.481 -9.501 1.00 84.25 77 LEU A C 1
ATOM 597 O O . LEU A 1 77 ? -0.242 0.533 -8.741 1.00 84.25 77 LEU A O 1
ATOM 601 N N . GLY A 1 78 ? 0.277 1.641 -10.626 1.00 84.06 78 GLY A N 1
ATOM 602 C CA . GLY A 1 78 ? 1.351 0.746 -11.050 1.00 84.06 78 GLY A CA 1
ATOM 603 C C . GLY A 1 78 ? 2.441 0.612 -9.998 1.00 84.06 78 GLY A C 1
ATOM 604 O O . GLY A 1 78 ? 2.870 -0.490 -9.693 1.00 84.06 78 GLY A O 1
ATOM 605 N N . ARG A 1 79 ? 2.822 1.716 -9.356 1.00 85.19 79 ARG A N 1
ATOM 606 C CA . ARG A 1 79 ? 3.736 1.728 -8.215 1.00 85.19 79 ARG A CA 1
ATOM 607 C C . ARG A 1 79 ? 3.191 0.945 -7.029 1.00 85.19 79 ARG A C 1
ATOM 609 O O . ARG A 1 79 ? 3.919 0.133 -6.469 1.00 85.19 79 ARG A O 1
ATOM 616 N N . ALA A 1 80 ? 1.948 1.196 -6.620 1.00 84.00 80 ALA A N 1
ATOM 617 C CA . ALA A 1 80 ? 1.347 0.482 -5.498 1.00 84.00 80 ALA A CA 1
ATOM 618 C C . ALA A 1 80 ? 1.313 -1.031 -5.769 1.00 84.00 80 ALA A C 1
ATOM 620 O O . ALA A 1 80 ? 1.695 -1.816 -4.905 1.00 84.00 80 ALA A O 1
ATOM 621 N N . LEU A 1 81 ? 0.950 -1.421 -6.995 1.00 84.12 81 LEU A N 1
ATOM 622 C CA . LEU A 1 81 ? 0.964 -2.806 -7.460 1.00 84.12 81 LEU A CA 1
ATOM 623 C C . LEU A 1 81 ? 2.376 -3.381 -7.536 1.00 84.12 81 LEU A C 1
ATOM 625 O O . LEU A 1 81 ? 2.567 -4.516 -7.130 1.00 84.12 81 LEU A O 1
ATOM 629 N N . ALA A 1 82 ? 3.361 -2.618 -8.008 1.00 82.31 82 ALA A N 1
ATOM 630 C CA . ALA A 1 82 ? 4.752 -3.044 -8.075 1.00 82.31 82 ALA A CA 1
ATOM 631 C C . ALA A 1 82 ? 5.333 -3.268 -6.678 1.00 82.31 82 ALA A C 1
ATOM 633 O O . ALA A 1 82 ? 6.020 -4.253 -6.467 1.00 82.31 82 ALA A O 1
ATOM 634 N N . ILE A 1 83 ? 5.030 -2.407 -5.704 1.00 77.94 83 ILE A N 1
ATOM 635 C CA . ILE A 1 83 ? 5.446 -2.602 -4.307 1.00 77.94 83 ILE A CA 1
ATOM 636 C C . ILE A 1 83 ? 4.762 -3.840 -3.711 1.00 77.94 83 ILE A C 1
ATOM 638 O O . ILE A 1 83 ? 5.393 -4.625 -3.002 1.00 77.94 83 ILE A O 1
ATOM 642 N N . ASP A 1 84 ? 3.474 -4.016 -4.004 1.00 74.31 84 ASP A N 1
ATOM 643 C CA . ASP A 1 84 ? 2.683 -5.146 -3.526 1.00 74.31 84 ASP A CA 1
ATOM 644 C C . ASP A 1 84 ? 3.156 -6.483 -4.133 1.00 74.31 84 ASP A C 1
ATOM 646 O O . ASP A 1 84 ? 3.321 -7.480 -3.423 1.00 74.31 84 ASP A O 1
ATOM 650 N N . SER A 1 85 ? 3.443 -6.496 -5.437 1.00 69.06 85 SER A N 1
ATOM 651 C CA . SER A 1 85 ? 3.866 -7.672 -6.197 1.00 69.06 85 SER A CA 1
ATOM 652 C C . SER A 1 85 ? 5.341 -7.997 -5.996 1.00 69.06 85 SER A C 1
ATOM 654 O O . SER A 1 85 ? 5.670 -9.164 -5.778 1.00 69.06 85 SER A O 1
ATOM 656 N N . ALA A 1 86 ? 6.226 -6.992 -5.973 1.00 57.75 86 ALA A N 1
ATOM 657 C CA . ALA A 1 86 ? 7.668 -7.160 -5.784 1.00 57.75 86 ALA A CA 1
ATOM 658 C C . ALA A 1 86 ? 8.020 -7.765 -4.425 1.00 57.75 86 ALA A C 1
ATOM 660 O O . ALA A 1 86 ? 9.192 -8.033 -4.167 1.00 57.75 86 ALA A O 1
ATOM 661 N N . ARG A 1 87 ? 7.032 -8.023 -3.556 1.00 58.72 87 ARG A N 1
ATOM 662 C CA . ARG A 1 87 ? 7.283 -8.664 -2.274 1.00 58.72 87 ARG A CA 1
ATOM 663 C C . ARG A 1 87 ? 6.523 -9.927 -1.917 1.00 58.72 87 ARG A C 1
ATOM 665 O O . ARG A 1 87 ? 7.008 -10.591 -1.006 1.00 58.72 87 ARG A O 1
ATOM 672 N N . LEU A 1 88 ? 5.367 -10.285 -2.480 1.00 51.09 88 LEU A N 1
ATOM 673 C CA . LEU A 1 88 ? 4.495 -11.197 -1.710 1.00 51.09 88 LEU A CA 1
ATOM 674 C C . LEU A 1 88 ? 3.744 -12.263 -2.509 1.00 51.09 88 LEU A C 1
ATOM 676 O O . LEU A 1 88 ? 2.518 -12.270 -2.586 1.00 51.09 88 LEU A O 1
ATOM 680 N N . ARG A 1 89 ? 4.488 -13.286 -2.938 1.00 39.34 89 ARG A N 1
ATOM 681 C CA . ARG A 1 89 ? 4.045 -14.675 -2.748 1.00 39.34 89 ARG A CA 1
ATOM 682 C C . ARG A 1 89 ? 4.932 -15.351 -1.701 1.00 39.34 89 ARG A C 1
ATOM 684 O O . ARG A 1 89 ? 5.756 -16.197 -2.008 1.00 39.34 89 ARG A O 1
ATOM 691 N N . GLN A 1 90 ? 4.725 -14.979 -0.440 1.00 40.91 90 GLN A N 1
ATOM 692 C CA . GLN A 1 90 ? 4.758 -15.975 0.625 1.00 40.91 90 GLN A CA 1
ATOM 693 C C . GLN A 1 90 ? 3.316 -16.410 0.837 1.00 40.91 90 GLN A C 1
ATOM 695 O O . GLN A 1 90 ? 2.509 -15.707 1.445 1.00 40.91 90 GLN A O 1
ATOM 700 N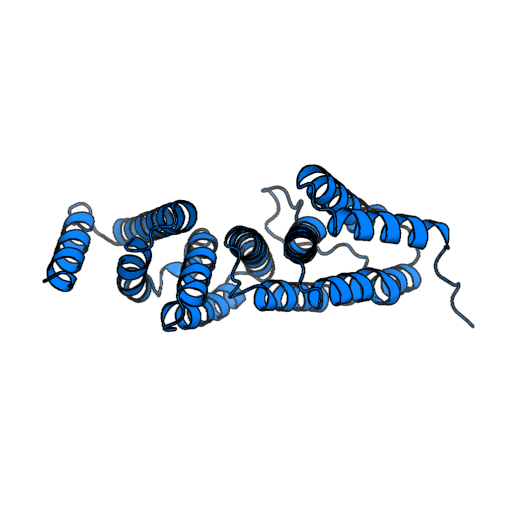 N . THR A 1 91 ? 2.967 -17.539 0.235 1.00 34.97 91 THR A N 1
ATOM 701 C CA . THR A 1 91 ? 1.772 -18.288 0.599 1.00 34.97 91 THR A CA 1
ATOM 702 C C . THR A 1 91 ? 1.870 -18.618 2.085 1.00 34.97 91 THR A C 1
ATOM 704 O O . THR A 1 91 ? 2.847 -19.229 2.497 1.00 34.97 91 THR A O 1
ATOM 707 N N . SER A 1 92 ? 0.914 -18.117 2.861 1.00 39.97 92 SER A N 1
ATOM 708 C CA . SER A 1 92 ? 0.174 -18.702 3.994 1.00 39.97 92 SER A CA 1
ATOM 709 C C . SER A 1 92 ? 0.786 -19.727 4.975 1.00 39.97 92 SER A C 1
ATOM 711 O O . SER A 1 92 ? 0.070 -20.117 5.890 1.00 39.97 92 SER A O 1
ATOM 713 N N . THR A 1 93 ? 2.030 -20.189 4.853 1.00 38.16 93 THR A N 1
ATOM 714 C CA . THR A 1 93 ? 2.505 -21.404 5.544 1.00 38.16 93 THR A CA 1
ATOM 715 C C . THR A 1 93 ? 3.877 -21.301 6.207 1.00 38.16 93 THR A C 1
ATOM 717 O O . THR A 1 93 ? 4.212 -22.186 6.984 1.00 38.16 93 THR A O 1
ATOM 720 N N . SER A 1 94 ? 4.652 -20.231 6.006 1.00 36.41 94 SER A N 1
ATOM 721 C CA . SER A 1 94 ? 5.923 -20.038 6.723 1.00 36.41 94 SER A CA 1
ATOM 722 C C . SER A 1 94 ? 5.925 -18.706 7.464 1.00 36.41 94 SER A C 1
ATOM 724 O O . SER A 1 94 ? 5.769 -17.645 6.866 1.00 36.41 94 SER A O 1
ATOM 726 N N . SER A 1 95 ? 6.092 -18.761 8.784 1.00 37.16 95 SER A N 1
ATOM 727 C CA . SER A 1 95 ? 6.064 -17.617 9.702 1.00 37.16 95 SER A CA 1
ATOM 728 C C . SER A 1 95 ? 7.286 -16.694 9.605 1.00 37.16 95 SER A C 1
ATOM 730 O O . SER A 1 95 ? 7.464 -15.829 10.461 1.00 37.16 95 SER A O 1
ATOM 732 N N . ALA A 1 96 ? 8.147 -16.870 8.604 1.00 43.25 96 ALA A N 1
ATOM 733 C CA . ALA A 1 96 ? 9.337 -16.061 8.410 1.00 43.25 96 ALA A CA 1
ATOM 734 C C . ALA A 1 96 ? 9.357 -15.497 6.990 1.00 43.25 96 ALA A C 1
ATOM 736 O O . ALA A 1 96 ? 9.421 -16.238 6.009 1.00 43.25 96 ALA A O 1
ATOM 737 N N . TRP A 1 97 ? 9.333 -14.168 6.886 1.00 47.53 97 TRP A N 1
ATOM 738 C CA . TRP A 1 97 ? 9.698 -13.481 5.656 1.00 47.53 97 TRP A CA 1
ATOM 739 C C . TRP A 1 97 ? 11.159 -13.797 5.323 1.00 47.53 97 TRP A C 1
ATOM 741 O O . TRP A 1 97 ? 12.066 -13.367 6.036 1.00 47.53 97 TRP A O 1
ATOM 751 N N . THR A 1 98 ? 11.380 -14.573 4.261 1.00 47.72 98 THR A N 1
ATOM 752 C CA . THR A 1 98 ? 12.709 -14.829 3.706 1.00 47.72 98 THR A CA 1
ATOM 753 C C . THR A 1 98 ? 12.869 -13.892 2.515 1.00 47.72 98 THR A C 1
ATOM 755 O O . THR A 1 98 ? 12.151 -14.045 1.523 1.00 47.72 98 THR A O 1
ATOM 758 N N . PRO A 1 99 ? 13.743 -12.883 2.600 1.00 51.75 99 PRO A N 1
ATOM 759 C CA . PRO A 1 99 ? 14.055 -12.063 1.444 1.00 51.75 99 PRO A CA 1
ATOM 760 C C . PRO A 1 99 ? 14.588 -12.927 0.303 1.00 51.75 99 PRO A C 1
ATOM 762 O O . PRO A 1 99 ? 15.298 -13.897 0.577 1.00 51.75 99 PRO A O 1
ATOM 765 N N . PRO A 1 100 ? 14.334 -12.557 -0.964 1.00 52.03 100 PRO A N 1
ATOM 766 C CA . PRO A 1 100 ? 15.128 -13.112 -2.047 1.00 52.03 100 PRO A CA 1
ATOM 767 C C . PRO A 1 100 ? 16.603 -12.806 -1.744 1.00 52.03 100 PRO A C 1
ATOM 769 O O . PRO A 1 100 ? 16.934 -11.675 -1.381 1.00 52.03 100 PRO A O 1
ATOM 772 N N . ALA A 1 101 ? 17.482 -13.803 -1.875 1.00 51.28 101 ALA A N 1
ATOM 773 C CA . ALA A 1 101 ? 18.920 -13.729 -1.566 1.00 51.28 101 ALA A CA 1
ATOM 774 C C . ALA A 1 101 ? 19.720 -12.758 -2.471 1.00 51.28 101 ALA A C 1
ATOM 776 O O . ALA A 1 101 ? 20.942 -12.802 -2.524 1.00 51.28 101 ALA A O 1
ATOM 777 N N . VAL A 1 102 ? 19.010 -11.888 -3.188 1.00 53.56 102 VAL A N 1
ATOM 778 C CA . VAL A 1 102 ? 19.467 -10.963 -4.229 1.00 53.56 102 VAL A CA 1
ATOM 779 C C . VAL A 1 102 ? 20.059 -9.687 -3.632 1.00 53.56 102 VAL A C 1
ATOM 781 O O . VAL A 1 102 ? 20.919 -9.074 -4.249 1.00 53.56 102 VAL A O 1
ATOM 784 N N . HIS A 1 103 ? 19.619 -9.274 -2.434 1.00 53.19 103 HIS A N 1
ATOM 785 C CA . HIS A 1 103 ? 20.111 -8.050 -1.799 1.00 53.19 103 HIS A CA 1
ATOM 786 C C . HIS A 1 103 ? 20.927 -8.371 -0.538 1.00 53.19 103 HIS A C 1
ATOM 788 O O . HIS A 1 103 ? 20.393 -9.026 0.364 1.00 53.19 103 HIS A O 1
ATOM 794 N N . PRO A 1 104 ? 22.162 -7.850 -0.394 1.00 52.91 104 PRO A N 1
ATOM 795 C CA . PRO A 1 104 ? 22.995 -8.083 0.791 1.00 52.91 104 PRO A CA 1
ATOM 796 C C . PRO A 1 104 ? 22.361 -7.517 2.073 1.00 52.91 104 PRO A C 1
ATOM 798 O O . PRO A 1 104 ? 22.670 -7.954 3.180 1.00 52.91 104 PRO A O 1
ATOM 801 N N . ARG A 1 105 ? 21.441 -6.548 1.936 1.00 61.69 105 ARG A N 1
ATOM 802 C CA . ARG A 1 105 ? 20.739 -5.878 3.046 1.00 61.69 105 ARG A CA 1
ATOM 803 C C . ARG A 1 105 ? 19.222 -5.899 2.855 1.00 61.69 105 ARG A C 1
ATOM 805 O O . ARG A 1 105 ? 18.604 -4.892 2.518 1.00 61.69 105 ARG A O 1
ATOM 812 N N . PRO A 1 106 ? 18.579 -7.056 3.027 1.00 65.00 106 PRO A N 1
ATOM 813 C CA . PRO A 1 106 ? 17.179 -7.232 2.658 1.00 65.00 106 PRO A CA 1
ATOM 814 C C . PRO A 1 106 ? 16.200 -6.423 3.525 1.00 65.00 106 PRO A C 1
ATOM 816 O O . PRO A 1 106 ? 15.096 -6.084 3.086 1.00 65.00 106 PRO A O 1
ATOM 819 N N . LYS A 1 107 ? 16.608 -6.090 4.757 1.00 66.56 107 LYS A N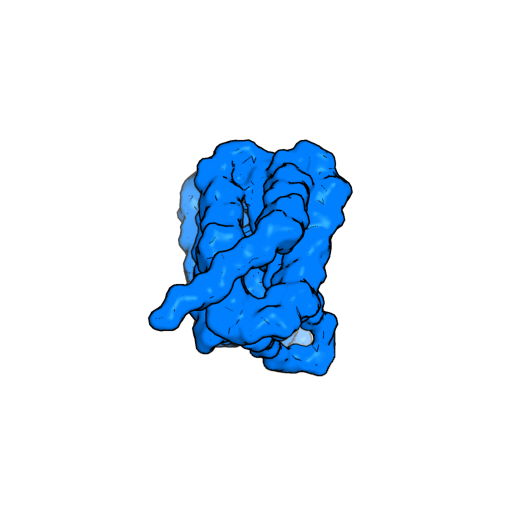 1
ATOM 820 C CA . LYS A 1 107 ? 15.825 -5.260 5.681 1.00 66.56 107 LYS A CA 1
ATOM 821 C C . LYS A 1 107 ? 15.693 -3.808 5.202 1.00 66.56 107 LYS A C 1
ATOM 823 O O . LYS A 1 107 ? 14.618 -3.224 5.314 1.00 66.56 107 LYS A O 1
ATOM 828 N N . GLU A 1 108 ? 16.758 -3.257 4.627 1.00 70.19 108 GLU A N 1
ATOM 829 C CA . GLU A 1 108 ? 16.786 -1.888 4.093 1.00 70.19 108 GLU A CA 1
ATOM 830 C C . GLU A 1 108 ? 15.838 -1.751 2.899 1.00 70.19 108 GLU A C 1
ATOM 832 O O . GLU A 1 108 ? 15.038 -0.823 2.835 1.00 70.19 108 GLU A O 1
ATOM 837 N N . GLN A 1 109 ? 15.813 -2.756 2.024 1.00 70.94 109 GLN A N 1
ATOM 838 C CA . GLN A 1 109 ? 14.897 -2.807 0.887 1.00 70.94 109 GLN A CA 1
ATOM 839 C C . GLN A 1 109 ? 13.415 -2.844 1.323 1.00 70.94 109 GLN A C 1
ATOM 841 O O . GLN A 1 109 ? 12.579 -2.196 0.693 1.00 70.94 109 GLN A O 1
ATOM 846 N N . ILE A 1 110 ? 13.066 -3.543 2.424 1.00 72.19 110 ILE A N 1
ATOM 847 C CA . ILE A 1 110 ? 11.687 -3.487 2.964 1.00 72.19 110 ILE A CA 1
ATOM 848 C C . ILE A 1 110 ? 11.354 -2.050 3.356 1.00 72.19 110 ILE A C 1
ATOM 850 O O . ILE A 1 110 ? 10.246 -1.571 3.124 1.00 72.19 110 ILE A O 1
ATOM 854 N N . PHE A 1 111 ? 12.310 -1.386 4.000 1.00 78.31 111 PHE A N 1
ATOM 855 C CA . PHE A 1 111 ? 12.115 -0.056 4.543 1.00 78.31 111 PHE A CA 1
ATOM 856 C C . PHE A 1 111 ? 11.956 0.988 3.430 1.00 78.31 111 PHE A C 1
ATOM 858 O O . PHE A 1 111 ? 11.093 1.858 3.531 1.00 78.31 111 PHE A O 1
ATOM 865 N N . CYS A 1 112 ? 12.681 0.850 2.316 1.00 78.56 112 CYS A N 1
ATOM 866 C CA . CYS A 1 112 ? 12.450 1.666 1.122 1.00 78.56 112 CYS A CA 1
ATOM 867 C C . CYS A 1 112 ? 11.015 1.503 0.600 1.00 78.56 112 CYS A C 1
ATOM 869 O O . CYS A 1 112 ? 10.321 2.495 0.385 1.00 78.56 112 CYS A O 1
ATOM 871 N N . PHE A 1 113 ? 10.516 0.268 0.488 1.00 79.62 113 PHE A N 1
ATOM 872 C CA . PHE A 1 113 ? 9.130 0.021 0.073 1.00 79.62 113 PHE A CA 1
ATOM 873 C C . PHE A 1 113 ? 8.093 0.529 1.058 1.00 79.62 113 PHE A C 1
ATOM 875 O O . PHE A 1 113 ? 7.044 1.012 0.639 1.00 79.62 113 PHE A O 1
ATOM 882 N N . TYR A 1 114 ? 8.382 0.444 2.354 1.00 84.56 114 TYR A N 1
ATOM 883 C CA . TYR A 1 114 ? 7.553 1.048 3.385 1.00 84.56 114 TYR A CA 1
ATOM 884 C C . TYR A 1 114 ? 7.416 2.555 3.141 1.00 84.56 114 TYR A C 1
ATOM 886 O O . TYR A 1 114 ? 6.296 3.057 3.054 1.00 84.56 114 TYR A O 1
ATOM 894 N N . ASN A 1 115 ? 8.535 3.258 2.938 1.00 85.75 115 ASN A N 1
ATOM 895 C CA . ASN A 1 115 ? 8.527 4.690 2.647 1.00 85.75 115 ASN A CA 1
ATOM 896 C C . ASN A 1 115 ? 7.785 4.980 1.339 1.00 85.75 115 ASN A C 1
ATOM 898 O O . ASN A 1 115 ? 6.960 5.890 1.279 1.00 85.75 115 ASN A O 1
ATOM 902 N N . TYR A 1 116 ? 7.981 4.159 0.308 1.00 84.44 116 TYR A N 1
ATOM 903 C CA . TYR A 1 116 ? 7.247 4.324 -0.938 1.00 84.44 116 TYR A CA 1
ATOM 904 C C . TYR A 1 116 ? 5.736 4.094 -0.761 1.00 84.44 116 TYR A C 1
ATOM 906 O O . TYR A 1 116 ? 4.939 4.854 -1.299 1.00 84.44 116 TYR A O 1
ATOM 914 N N . ALA A 1 117 ? 5.288 3.109 0.006 1.00 85.56 117 ALA A N 1
ATOM 915 C CA . ALA A 1 117 ? 3.859 2.954 0.266 1.00 85.56 117 ALA A CA 1
ATOM 916 C C . ALA A 1 117 ? 3.305 4.138 1.081 1.00 85.56 117 ALA A C 1
ATOM 918 O O . ALA A 1 117 ? 2.200 4.608 0.818 1.00 85.56 117 ALA A O 1
ATOM 919 N N . LYS A 1 118 ? 4.091 4.670 2.026 1.00 87.50 118 LYS A N 1
ATOM 920 C CA . LYS A 1 118 ? 3.721 5.831 2.845 1.00 87.50 118 LYS A CA 1
ATOM 921 C C . LYS A 1 118 ? 3.554 7.114 2.046 1.00 87.50 118 LYS A C 1
ATOM 923 O O . LYS A 1 118 ? 2.590 7.825 2.287 1.00 87.50 118 LYS A O 1
ATOM 928 N N . TYR A 1 119 ? 4.421 7.388 1.074 1.00 87.12 119 TYR A N 1
ATOM 929 C CA . TYR A 1 119 ? 4.290 8.582 0.229 1.00 87.12 119 TYR A CA 1
ATOM 930 C C . TYR A 1 119 ? 3.047 8.569 -0.678 1.00 87.12 119 TYR A C 1
ATOM 932 O O . TYR A 1 119 ? 2.678 9.609 -1.211 1.00 87.12 119 TYR A O 1
ATOM 940 N N . LEU A 1 120 ? 2.378 7.421 -0.838 1.00 85.94 120 LEU A N 1
ATOM 941 C CA . LEU A 1 120 ? 1.083 7.326 -1.522 1.00 85.94 120 LEU A CA 1
ATOM 942 C C . LEU A 1 120 ? -0.110 7.646 -0.603 1.00 85.94 120 LEU A C 1
ATOM 944 O O . LEU A 1 120 ? -1.255 7.524 -1.034 1.00 85.94 120 LEU A O 1
ATOM 948 N N . LEU A 1 121 ? 0.124 8.009 0.661 1.00 89.12 121 LEU A N 1
ATOM 949 C CA . LEU A 1 121 ? -0.915 8.273 1.652 1.00 89.12 121 LEU A CA 1
ATOM 950 C C . LEU A 1 121 ? -0.634 9.611 2.367 1.00 89.12 121 LEU A C 1
ATOM 952 O O . LEU A 1 121 ? 0.423 9.749 2.981 1.00 89.12 121 LEU A O 1
ATOM 956 N N . PRO A 1 122 ? -1.572 10.576 2.374 1.00 88.56 122 PRO A N 1
ATOM 957 C CA . PRO A 1 122 ? -2.896 10.557 1.744 1.00 88.56 122 PRO A CA 1
ATOM 958 C C . PRO A 1 122 ? -2.863 10.847 0.236 1.00 88.56 122 PRO A C 1
ATOM 960 O O . PRO A 1 122 ? -1.988 11.555 -0.253 1.00 88.56 122 PRO A O 1
ATOM 963 N N . HIS A 1 123 ? -3.856 10.345 -0.504 1.00 86.19 123 HIS A N 1
ATOM 964 C CA . HIS A 1 123 ? -3.975 10.577 -1.946 1.00 86.19 123 HIS A CA 1
ATOM 965 C C . HIS A 1 123 ? -5.419 10.886 -2.363 1.00 86.19 123 HIS A C 1
ATOM 967 O O . HIS A 1 123 ? -6.366 10.490 -1.694 1.00 86.19 123 HIS A O 1
ATOM 973 N N . ARG A 1 124 ? -5.607 11.603 -3.480 1.00 83.25 124 ARG A N 1
ATOM 974 C CA . ARG A 1 124 ? -6.949 11.994 -3.963 1.00 83.25 124 ARG A CA 1
ATOM 975 C C . ARG A 1 124 ? -7.753 10.810 -4.505 1.00 83.25 124 ARG A C 1
ATOM 977 O O . ARG A 1 124 ? -8.963 10.757 -4.337 1.00 83.25 124 ARG A O 1
ATOM 984 N N . ALA A 1 125 ? -7.077 9.866 -5.159 1.00 83.44 125 ALA A N 1
ATOM 985 C CA . ALA A 1 125 ? -7.703 8.669 -5.713 1.00 83.44 125 ALA A CA 1
ATOM 986 C C . ALA A 1 125 ? -7.810 7.557 -4.646 1.00 83.44 125 ALA A C 1
ATOM 988 O O . ALA A 1 125 ? -6.767 7.111 -4.150 1.00 83.44 125 ALA A O 1
ATOM 989 N N . PRO A 1 126 ? -9.022 7.072 -4.312 1.00 79.44 126 PRO A N 1
ATOM 990 C CA . PRO A 1 126 ? -9.223 6.061 -3.273 1.00 79.44 126 PRO A CA 1
ATOM 991 C C . PRO A 1 126 ? -8.605 4.705 -3.626 1.00 79.44 126 PRO A C 1
ATOM 993 O O . PRO A 1 126 ? -8.072 4.039 -2.742 1.00 79.44 126 PRO A O 1
ATOM 996 N N . ASP A 1 127 ? -8.583 4.330 -4.905 1.00 81.81 127 ASP A N 1
ATOM 997 C CA . ASP A 1 127 ? -8.000 3.059 -5.355 1.00 81.81 127 ASP A CA 1
ATOM 998 C C . ASP A 1 127 ? -6.483 3.011 -5.128 1.00 81.81 127 ASP A C 1
ATOM 1000 O O . ASP A 1 127 ? -5.941 1.987 -4.709 1.00 81.81 127 ASP A O 1
ATOM 1004 N N . VAL A 1 128 ? -5.799 4.148 -5.314 1.00 85.25 128 VAL A N 1
ATOM 1005 C CA . VAL A 1 128 ? -4.369 4.296 -4.994 1.00 85.25 128 VAL A CA 1
ATOM 1006 C C . VAL A 1 128 ? -4.148 4.113 -3.496 1.00 85.25 128 VAL A C 1
ATOM 1008 O O . VAL A 1 128 ? -3.256 3.366 -3.095 1.00 85.25 128 VAL A O 1
ATOM 1011 N N . MET A 1 129 ? -4.987 4.736 -2.662 1.00 87.00 129 MET A N 1
ATOM 1012 C CA . MET A 1 129 ? -4.891 4.587 -1.208 1.00 87.00 129 MET A CA 1
ATOM 1013 C C . MET A 1 129 ? -5.175 3.151 -0.753 1.00 87.00 129 MET A C 1
ATOM 1015 O O . MET A 1 129 ? -4.526 2.645 0.166 1.00 87.00 129 MET A O 1
ATOM 1019 N N . LEU A 1 130 ? -6.120 2.459 -1.392 1.00 84.44 130 LEU A N 1
ATOM 1020 C CA . LEU A 1 130 ? -6.439 1.068 -1.084 1.00 84.44 130 LEU A CA 1
ATOM 1021 C C . LEU A 1 130 ? -5.284 0.129 -1.456 1.00 84.44 130 LEU A C 1
ATOM 1023 O O . LEU A 1 130 ? -4.901 -0.725 -0.651 1.00 84.44 130 LEU A O 1
ATOM 1027 N N . ALA A 1 131 ? -4.698 0.303 -2.640 1.00 83.81 131 ALA A N 1
ATOM 1028 C CA . ALA A 1 131 ? -3.540 -0.475 -3.065 1.00 83.81 131 ALA A CA 1
ATOM 1029 C C . ALA A 1 131 ? -2.332 -0.214 -2.145 1.00 83.81 131 ALA A C 1
ATOM 1031 O O . ALA A 1 131 ? -1.724 -1.156 -1.633 1.00 83.81 131 ALA A O 1
ATOM 1032 N N . ALA A 1 132 ? -2.048 1.056 -1.837 1.00 88.12 132 ALA A N 1
ATOM 1033 C CA . ALA A 1 132 ? -0.961 1.447 -0.942 1.00 88.12 132 ALA A CA 1
ATOM 1034 C C . ALA A 1 132 ? -1.148 0.916 0.489 1.00 88.12 132 ALA A C 1
ATOM 1036 O O . ALA A 1 132 ? -0.216 0.358 1.064 1.00 88.12 132 ALA A O 1
ATOM 1037 N N . SER A 1 133 ? -2.350 1.026 1.065 1.00 87.69 133 SER A N 1
ATOM 1038 C CA . SER A 1 133 ? -2.647 0.497 2.408 1.00 87.69 133 SER A CA 1
ATOM 1039 C C . SER A 1 133 ? -2.571 -1.033 2.474 1.00 87.69 133 SER A C 1
ATOM 1041 O O . SER A 1 133 ? -2.132 -1.591 3.484 1.00 87.69 133 SER A O 1
ATOM 1043 N N . THR A 1 134 ? -2.933 -1.726 1.391 1.00 83.81 134 THR A N 1
ATOM 1044 C CA . THR A 1 134 ? -2.798 -3.186 1.283 1.00 83.81 134 THR A CA 1
ATOM 1045 C C . THR A 1 134 ? -1.331 -3.607 1.259 1.00 83.81 134 THR A C 1
ATOM 1047 O O . THR A 1 134 ? -0.949 -4.500 2.027 1.00 83.81 134 THR A O 1
ATOM 1050 N N . ALA A 1 135 ? -0.511 -2.931 0.449 1.00 84.00 135 ALA A N 1
ATOM 1051 C CA . ALA A 1 135 ? 0.932 -3.142 0.402 1.00 84.00 135 ALA A CA 1
ATOM 1052 C C . ALA A 1 135 ? 1.574 -2.857 1.770 1.00 84.00 135 ALA A C 1
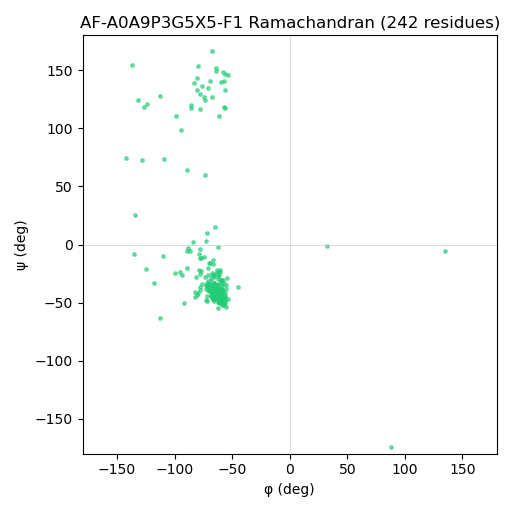ATOM 1054 O O . ALA A 1 135 ? 2.318 -3.682 2.305 1.00 84.00 135 ALA A O 1
ATOM 1055 N N . LEU A 1 136 ? 1.203 -1.735 2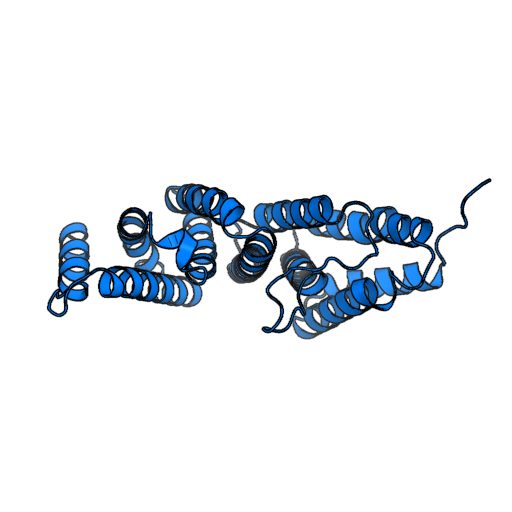.397 1.00 87.50 136 LEU A N 1
ATOM 1056 C CA . LEU A 1 136 ? 1.704 -1.315 3.704 1.00 87.50 136 LEU A CA 1
ATOM 1057 C C . LEU A 1 136 ? 1.432 -2.355 4.794 1.00 87.50 136 LEU A C 1
ATOM 1059 O O . LEU A 1 136 ? 2.341 -2.704 5.541 1.00 87.50 136 LEU A O 1
ATOM 1063 N N . ARG A 1 137 ? 0.216 -2.916 4.862 1.00 84.12 137 ARG A N 1
ATOM 1064 C CA . ARG A 1 137 ? -0.105 -3.998 5.810 1.00 84.12 137 ARG A CA 1
ATOM 1065 C C . ARG A 1 137 ? 0.863 -5.161 5.681 1.00 84.12 137 ARG A C 1
ATOM 1067 O O . ARG A 1 137 ? 1.328 -5.693 6.685 1.00 84.12 137 ARG A O 1
ATOM 1074 N N . ARG A 1 138 ? 1.127 -5.591 4.452 1.00 79.44 138 ARG A N 1
ATOM 1075 C CA . ARG A 1 138 ? 1.954 -6.769 4.216 1.00 79.44 138 ARG A CA 1
ATOM 1076 C C . ARG A 1 138 ? 3.431 -6.493 4.524 1.00 79.44 138 ARG A C 1
ATOM 1078 O O . ARG A 1 138 ? 4.103 -7.346 5.095 1.00 79.44 138 ARG A O 1
ATOM 1085 N N . ILE A 1 139 ? 3.904 -5.281 4.240 1.00 80.44 139 ILE A N 1
ATOM 1086 C CA . ILE A 1 139 ? 5.222 -4.780 4.655 1.00 80.44 139 ILE A CA 1
ATOM 1087 C C . ILE A 1 139 ? 5.355 -4.784 6.183 1.00 80.44 139 ILE A C 1
ATOM 1089 O O . ILE A 1 139 ? 6.341 -5.279 6.725 1.00 80.44 139 ILE A O 1
ATOM 1093 N N . VAL A 1 140 ? 4.346 -4.276 6.891 1.00 82.19 140 VAL A N 1
ATOM 1094 C CA . VAL A 1 140 ? 4.328 -4.246 8.359 1.00 82.19 140 VAL A CA 1
ATOM 1095 C C . VAL A 1 140 ? 4.320 -5.662 8.934 1.00 82.19 140 VAL A C 1
ATOM 1097 O O . VAL A 1 140 ? 5.050 -5.934 9.885 1.00 82.19 140 VAL A O 1
ATOM 1100 N N . ALA A 1 141 ? 3.561 -6.583 8.334 1.00 78.56 141 ALA A N 1
ATOM 1101 C CA . ALA A 1 141 ? 3.567 -7.991 8.723 1.00 78.56 141 ALA A CA 1
ATOM 1102 C C . ALA A 1 141 ? 4.959 -8.629 8.564 1.00 78.56 141 ALA A C 1
ATOM 1104 O O . ALA A 1 141 ? 5.382 -9.370 9.447 1.00 78.56 141 ALA A O 1
ATOM 1105 N N . ALA A 1 142 ? 5.697 -8.291 7.499 1.00 74.62 142 ALA A N 1
ATOM 1106 C CA . ALA A 1 142 ? 7.061 -8.776 7.277 1.00 74.62 142 ALA A CA 1
ATOM 1107 C C . ALA A 1 142 ? 8.068 -8.257 8.322 1.00 74.62 142 ALA A C 1
ATOM 1109 O O . ALA A 1 142 ? 8.992 -8.976 8.695 1.00 74.62 142 ALA A O 1
ATOM 1110 N N . PHE A 1 143 ? 7.892 -7.030 8.826 1.00 77.31 143 PHE A N 1
ATOM 1111 C CA . PHE A 1 143 ? 8.689 -6.514 9.948 1.00 77.31 143 PHE A CA 1
ATOM 1112 C C . PHE A 1 143 ? 8.258 -7.070 11.316 1.00 77.31 143 PHE A C 1
ATOM 1114 O O . PHE A 1 143 ? 9.044 -7.056 12.267 1.00 77.31 143 PHE A O 1
ATOM 1121 N N . GLY A 1 144 ? 7.017 -7.543 11.429 1.00 76.06 144 GLY A N 1
ATOM 1122 C CA . GLY A 1 144 ? 6.465 -8.155 12.632 1.00 76.06 144 GLY A CA 1
ATOM 1123 C C . GLY A 1 144 ? 5.828 -7.173 13.624 1.00 76.06 144 GLY A C 1
ATOM 1124 O O . GLY A 1 144 ? 5.688 -5.969 13.391 1.00 76.06 144 GLY A O 1
ATOM 1125 N N . ALA A 1 145 ? 5.423 -7.713 14.778 1.00 74.75 145 ALA A N 1
ATOM 1126 C CA . ALA A 1 145 ? 4.569 -7.025 15.752 1.00 74.75 145 ALA A CA 1
ATOM 1127 C C . ALA A 1 145 ? 5.163 -5.716 16.309 1.00 74.75 145 ALA A C 1
ATOM 1129 O O . ALA A 1 145 ? 4.421 -4.764 16.549 1.00 74.75 145 ALA A O 1
ATOM 1130 N N . ARG A 1 146 ? 6.493 -5.629 16.470 1.00 78.56 146 ARG A N 1
ATOM 1131 C CA . ARG A 1 146 ? 7.154 -4.413 16.978 1.00 78.56 146 ARG A CA 1
ATOM 1132 C C . ARG A 1 146 ? 6.990 -3.231 16.024 1.00 78.56 146 ARG A C 1
ATOM 1134 O O . ARG A 1 146 ? 6.783 -2.107 16.467 1.00 78.56 146 ARG A O 1
ATOM 1141 N N . PHE A 1 147 ? 7.048 -3.485 14.720 1.00 81.19 147 PHE A N 1
ATOM 1142 C CA . PHE A 1 147 ? 6.853 -2.450 13.709 1.00 81.19 147 PHE A CA 1
ATOM 1143 C C . PHE A 1 147 ? 5.372 -2.081 13.563 1.00 81.19 147 PHE A C 1
ATOM 1145 O O . PHE A 1 147 ? 5.038 -0.908 13.414 1.00 81.19 147 PHE A O 1
ATOM 1152 N N . ALA A 1 148 ? 4.463 -3.050 13.728 1.00 80.69 148 ALA A N 1
ATOM 1153 C CA . ALA A 1 148 ? 3.030 -2.769 13.811 1.00 80.69 148 ALA A CA 1
ATOM 1154 C C . ALA A 1 148 ? 2.686 -1.818 14.973 1.00 80.69 148 ALA A C 1
ATOM 1156 O O . ALA A 1 148 ? 1.876 -0.910 14.800 1.00 80.69 148 ALA A O 1
ATOM 1157 N N . ALA A 1 149 ? 3.339 -1.967 16.130 1.00 78.69 149 ALA A N 1
ATOM 1158 C CA . ALA A 1 149 ? 3.146 -1.079 17.279 1.00 78.69 149 ALA A CA 1
ATOM 1159 C C . ALA A 1 149 ? 3.588 0.376 17.022 1.00 78.69 149 ALA A C 1
ATOM 1161 O O . ALA A 1 149 ? 3.063 1.283 17.664 1.00 78.69 149 ALA A O 1
ATOM 1162 N N . TYR A 1 150 ? 4.511 0.606 16.082 1.00 84.56 150 TYR A N 1
ATOM 1163 C CA . TYR A 1 150 ? 4.892 1.944 15.614 1.00 84.56 150 TYR A CA 1
ATOM 1164 C C . TYR A 1 150 ? 3.886 2.498 14.592 1.00 84.56 150 TYR A C 1
ATOM 1166 O O . TYR A 1 150 ? 3.458 3.650 14.668 1.00 84.56 150 TYR A O 1
ATOM 1174 N N . GLU A 1 151 ? 3.465 1.655 13.653 1.00 85.19 151 GLU A N 1
ATOM 1175 C CA . GLU A 1 151 ? 2.621 2.058 12.532 1.00 85.19 151 GLU A CA 1
ATOM 1176 C C . GLU A 1 151 ? 1.166 2.360 12.940 1.00 85.19 151 GLU A C 1
ATOM 1178 O O . GLU A 1 151 ? 0.529 3.281 12.419 1.00 85.19 151 GLU A O 1
ATOM 1183 N N . ILE A 1 152 ? 0.632 1.627 13.921 1.00 81.38 152 ILE A N 1
ATOM 1184 C CA . ILE A 1 152 ? -0.721 1.846 14.449 1.00 81.38 152 ILE A CA 1
ATOM 1185 C C . ILE A 1 152 ? -0.904 3.289 14.974 1.00 81.38 152 ILE A C 1
ATOM 1187 O O . ILE A 1 152 ? -1.849 3.941 14.525 1.00 81.38 152 ILE A O 1
ATOM 1191 N N . PRO A 1 153 ? -0.049 3.842 15.857 1.00 81.88 153 PRO A N 1
ATOM 1192 C CA . PRO A 1 153 ? -0.119 5.254 16.240 1.00 81.88 153 PRO A CA 1
ATOM 1193 C C . PRO A 1 153 ? 0.053 6.215 15.062 1.00 81.88 153 PRO A C 1
ATOM 1195 O O . PRO A 1 153 ? -0.650 7.220 14.986 1.00 81.88 153 PRO A O 1
ATOM 1198 N N . ALA A 1 154 ? 0.954 5.918 14.122 1.00 84.88 154 ALA A N 1
ATOM 1199 C CA . ALA A 1 154 ? 1.170 6.781 12.963 1.00 84.88 154 ALA A CA 1
ATOM 1200 C C . ALA A 1 154 ? -0.106 6.931 12.115 1.00 84.88 154 ALA A C 1
ATOM 1202 O O . ALA A 1 154 ? -0.424 8.029 11.666 1.00 84.88 154 ALA A O 1
ATOM 1203 N N . SER A 1 155 ? -0.885 5.857 11.955 1.00 83.62 155 SER A N 1
ATOM 1204 C CA . SER A 1 155 ? -2.162 5.915 11.229 1.00 83.62 155 SER A CA 1
ATOM 1205 C C . SER A 1 155 ? -3.278 6.675 11.964 1.00 83.62 155 SER A C 1
ATOM 1207 O O . SER A 1 155 ? -4.201 7.151 11.308 1.00 83.62 155 SER A O 1
ATOM 1209 N N . LEU A 1 156 ? -3.203 6.858 13.292 1.00 79.81 156 LEU A N 1
ATOM 1210 C CA . LEU A 1 156 ? -4.146 7.730 14.017 1.00 79.81 156 LEU A CA 1
ATOM 1211 C C . LEU A 1 156 ? -3.958 9.193 13.644 1.00 79.81 156 LEU A C 1
ATOM 1213 O O . LEU A 1 156 ? -4.935 9.918 13.500 1.00 79.81 156 LEU A O 1
ATOM 1217 N N . LYS A 1 157 ? -2.710 9.613 13.415 1.00 84.75 157 LYS A N 1
ATOM 1218 C CA . LYS A 1 157 ? -2.413 10.982 12.978 1.00 84.75 157 LYS A CA 1
ATOM 1219 C C . LYS A 1 157 ? -3.086 11.311 11.642 1.00 84.75 157 LYS A C 1
ATOM 1221 O O . LYS A 1 157 ? -3.471 12.451 11.425 1.00 84.75 157 LYS A O 1
ATOM 1226 N N . LEU A 1 158 ? -3.276 10.312 10.773 1.00 84.12 158 LEU A N 1
ATOM 1227 C CA . LEU A 1 158 ? -4.026 10.472 9.524 1.00 84.12 158 LEU A CA 1
ATOM 1228 C C . LEU A 1 158 ? -5.532 10.670 9.777 1.00 84.12 158 LEU A C 1
ATOM 1230 O O . LEU A 1 158 ? -6.149 11.510 9.130 1.00 84.12 158 LEU A O 1
ATOM 1234 N N . LEU A 1 159 ? -6.113 9.949 10.745 1.00 76.69 159 LEU A N 1
ATOM 1235 C CA . LEU A 1 159 ? -7.522 10.092 11.147 1.00 76.69 159 LEU A CA 1
ATOM 1236 C C . LEU A 1 159 ? -7.821 11.406 11.873 1.00 76.69 159 LEU A C 1
ATOM 1238 O O . LEU A 1 159 ? -8.916 11.945 11.733 1.00 76.69 159 LEU A O 1
ATOM 1242 N N . ALA A 1 160 ? -6.863 11.901 12.653 1.00 75.19 160 ALA A N 1
ATOM 1243 C CA . ALA A 1 160 ? -6.987 13.153 13.390 1.00 75.19 160 ALA A CA 1
ATOM 1244 C C . ALA A 1 160 ? -6.878 14.394 12.490 1.00 75.19 160 ALA A C 1
ATOM 1246 O O . ALA A 1 160 ? -7.144 15.499 12.944 1.00 75.19 160 ALA A O 1
ATOM 1247 N N . HIS A 1 161 ? -6.479 14.231 11.228 1.00 79.88 161 HIS A N 1
ATOM 1248 C CA . HIS A 1 161 ? -6.302 15.344 10.306 1.00 79.88 161 HIS A CA 1
ATOM 1249 C C . HIS A 1 161 ? -7.643 15.809 9.707 1.00 79.88 161 HIS A C 1
ATOM 1251 O O . HIS A 1 161 ? -8.503 15.006 9.334 1.00 79.88 161 HIS A O 1
ATOM 1257 N N . ASP A 1 162 ? -7.785 17.121 9.508 1.00 72.81 162 ASP A N 1
ATOM 1258 C CA . ASP A 1 162 ? -9.001 17.732 8.950 1.00 72.81 162 ASP A CA 1
ATOM 1259 C C . ASP A 1 162 ? -9.250 17.451 7.460 1.00 72.81 162 ASP A C 1
ATOM 1261 O O . ASP A 1 162 ? -10.378 17.598 6.979 1.00 72.81 162 ASP A O 1
ATOM 1265 N N . ALA A 1 163 ? -8.248 16.975 6.722 1.00 82.31 163 ALA A N 1
ATOM 1266 C CA . ALA A 1 163 ? -8.407 16.644 5.316 1.00 82.31 163 ALA A CA 1
ATOM 1267 C C . ALA A 1 163 ? -9.125 15.297 5.159 1.00 82.31 163 ALA A C 1
ATOM 1269 O O . ALA A 1 163 ? -8.710 14.284 5.727 1.00 82.31 163 ALA A O 1
ATOM 1270 N N . GLU A 1 164 ? -10.172 15.258 4.332 1.00 79.62 164 GLU A N 1
ATOM 1271 C CA . GLU A 1 164 ? -10.940 14.034 4.079 1.00 79.62 164 GLU A CA 1
ATOM 1272 C C . GLU A 1 164 ? -10.053 12.894 3.558 1.00 79.62 164 GLU A C 1
ATOM 1274 O O . GLU A 1 164 ? -10.128 11.781 4.071 1.00 79.62 164 GLU A O 1
ATOM 1279 N N . ALA A 1 165 ? -9.148 13.180 2.616 1.00 82.06 165 ALA A N 1
ATOM 1280 C CA . ALA A 1 165 ? -8.210 12.192 2.079 1.00 82.06 165 ALA A CA 1
ATOM 1281 C C . ALA A 1 165 ? -7.305 11.579 3.166 1.00 82.06 165 ALA A C 1
ATOM 1283 O O . ALA A 1 165 ? -7.017 10.383 3.127 1.00 82.06 165 ALA A O 1
ATOM 1284 N N . SER A 1 166 ? -6.898 12.370 4.164 1.00 84.62 166 SER A N 1
ATOM 1285 C CA . SER A 1 166 ? -6.128 11.888 5.318 1.00 84.62 166 SER A CA 1
ATOM 1286 C C . SER A 1 166 ? -6.954 10.959 6.192 1.00 84.62 166 SER A C 1
ATOM 1288 O O . SER A 1 166 ? -6.493 9.863 6.519 1.00 84.62 166 SER A O 1
ATOM 1290 N N . ARG A 1 167 ? -8.206 11.324 6.488 1.00 80.75 167 ARG A N 1
ATOM 1291 C CA . ARG A 1 167 ? -9.112 10.445 7.235 1.00 80.75 167 ARG A CA 1
ATOM 1292 C C . ARG A 1 167 ? -9.337 9.130 6.505 1.00 80.75 167 ARG A C 1
ATOM 1294 O O . ARG A 1 167 ? -9.150 8.069 7.092 1.00 80.75 167 ARG A O 1
ATOM 1301 N N . VAL A 1 168 ? -9.657 9.186 5.215 1.00 81.56 168 VAL A N 1
ATOM 1302 C CA . VAL A 1 168 ? -9.836 7.998 4.373 1.00 81.56 168 VAL A CA 1
ATOM 1303 C C . VAL A 1 168 ? -8.590 7.106 4.395 1.00 81.56 168 VAL A C 1
ATOM 1305 O O . VAL A 1 168 ? -8.701 5.906 4.648 1.00 81.56 168 VAL A O 1
ATOM 1308 N N . ALA A 1 169 ? -7.397 7.675 4.202 1.00 86.62 169 ALA A N 1
ATOM 1309 C CA . ALA A 1 169 ? -6.141 6.932 4.281 1.00 86.62 169 ALA A CA 1
ATOM 1310 C C . ALA A 1 169 ? -5.954 6.259 5.651 1.00 86.62 169 ALA A C 1
ATOM 1312 O O . ALA A 1 169 ? -5.596 5.082 5.721 1.00 86.62 169 ALA A O 1
ATOM 1313 N N . GLY A 1 170 ? -6.245 6.979 6.738 1.00 86.50 170 GLY A N 1
ATOM 1314 C CA . GLY A 1 170 ? -6.184 6.458 8.102 1.00 86.50 170 GLY A CA 1
ATOM 1315 C C . GLY A 1 170 ? -7.105 5.253 8.318 1.00 86.50 170 GLY A C 1
ATOM 1316 O O . GLY A 1 170 ? -6.662 4.229 8.841 1.00 86.50 170 GLY A O 1
ATOM 1317 N N . VAL A 1 171 ? -8.355 5.327 7.848 1.00 83.88 171 VAL A N 1
ATOM 1318 C CA . VAL A 1 171 ? -9.320 4.211 7.904 1.00 83.88 171 VAL A CA 1
ATOM 1319 C C . VAL A 1 171 ? -8.793 3.003 7.146 1.00 83.88 171 VAL A C 1
ATOM 1321 O O . VAL A 1 171 ? -8.783 1.892 7.676 1.00 83.88 171 VAL A O 1
ATOM 1324 N N . LEU A 1 172 ? -8.325 3.215 5.914 1.00 85.44 172 LEU A N 1
ATOM 1325 C CA . LEU A 1 172 ? -7.845 2.141 5.053 1.00 85.44 172 LEU A CA 1
ATOM 1326 C C . LEU A 1 172 ? -6.643 1.431 5.673 1.00 85.44 172 LEU A C 1
ATOM 1328 O O . LEU A 1 172 ? -6.675 0.210 5.822 1.00 85.44 172 LEU A O 1
ATOM 1332 N N . VAL A 1 173 ? -5.633 2.174 6.131 1.00 87.50 173 VAL A N 1
ATOM 1333 C CA . VAL A 1 173 ? -4.465 1.593 6.809 1.00 87.50 173 VAL A CA 1
ATOM 1334 C C . VAL A 1 173 ? -4.901 0.781 8.028 1.00 87.50 173 VAL A C 1
ATOM 1336 O O . VAL A 1 173 ? -4.520 -0.380 8.160 1.00 87.50 173 VAL A O 1
ATOM 1339 N N . ARG A 1 174 ? -5.768 1.321 8.889 1.00 83.06 174 ARG A N 1
ATOM 1340 C CA . ARG A 1 174 ? -6.211 0.607 10.098 1.00 83.06 174 ARG A CA 1
ATOM 1341 C C . ARG A 1 174 ? -7.052 -0.626 9.808 1.00 83.06 174 ARG A C 1
ATOM 1343 O O . ARG A 1 174 ? -6.817 -1.656 10.434 1.00 83.06 174 ARG A O 1
ATOM 1350 N N . SER A 1 175 ? -7.975 -0.552 8.848 1.00 80.38 175 SER A N 1
ATOM 1351 C CA . SER A 1 175 ? -8.795 -1.696 8.417 1.00 80.38 175 SER A CA 1
ATOM 1352 C C . SER A 1 175 ? -7.927 -2.866 7.941 1.00 80.38 175 SER A C 1
ATOM 1354 O O . SER A 1 175 ? -8.264 -4.035 8.122 1.00 80.38 175 SER A O 1
ATOM 1356 N N . GLN A 1 176 ? -6.748 -2.566 7.395 1.00 79.81 176 GLN A N 1
ATOM 1357 C CA . GLN A 1 176 ? -5.783 -3.577 6.998 1.00 79.81 176 GLN A CA 1
ATOM 1358 C C . GLN A 1 176 ? -4.946 -4.063 8.194 1.00 79.81 176 GLN A C 1
ATOM 1360 O O . GLN A 1 176 ? -4.723 -5.267 8.332 1.00 79.81 176 GLN A O 1
ATOM 1365 N N . LEU A 1 177 ? -4.522 -3.171 9.095 1.00 78.25 177 LEU A N 1
ATOM 1366 C CA . LEU A 1 177 ? -3.700 -3.524 10.260 1.00 78.25 177 LEU A CA 1
ATOM 1367 C C . LEU A 1 177 ? -4.463 -4.265 11.369 1.00 78.25 177 LEU A C 1
ATOM 1369 O O . LEU A 1 177 ? -3.853 -5.073 12.063 1.00 78.25 177 LEU A O 1
ATOM 1373 N N . VAL A 1 178 ? -5.776 -4.062 11.530 1.00 74.31 178 VAL A N 1
ATOM 1374 C CA . VAL A 1 178 ? -6.592 -4.752 12.555 1.00 74.31 178 VAL A CA 1
ATOM 1375 C C . VAL A 1 178 ? -6.618 -6.273 12.358 1.00 74.31 178 VAL A C 1
ATOM 1377 O O . VAL A 1 178 ? -6.772 -7.040 13.310 1.00 74.31 178 VAL A O 1
ATOM 1380 N N . ARG A 1 179 ? -6.365 -6.730 11.123 1.00 69.94 179 ARG A N 1
ATOM 1381 C CA . ARG A 1 179 ? -6.167 -8.149 10.790 1.00 69.94 179 ARG A CA 1
ATOM 1382 C C . ARG A 1 179 ? -4.965 -8.749 11.537 1.00 69.94 179 ARG A C 1
ATOM 1384 O O . ARG A 1 179 ? -4.934 -9.952 11.770 1.00 69.94 179 ARG A O 1
ATOM 1391 N N . MET A 1 180 ? -4.024 -7.923 11.998 1.00 69.12 180 MET A N 1
ATOM 1392 C CA . MET A 1 180 ? -2.920 -8.297 12.890 1.00 69.12 180 MET A CA 1
ATOM 1393 C C . MET A 1 180 ? -3.334 -8.145 14.366 1.00 69.12 180 MET A C 1
ATOM 1395 O O . MET A 1 180 ? -2.794 -7.327 15.114 1.00 69.12 180 MET A O 1
ATOM 1399 N N . ARG A 1 181 ? -4.318 -8.956 14.780 1.00 64.56 181 ARG A N 1
ATOM 1400 C CA . ARG A 1 181 ? -5.061 -8.878 16.059 1.00 64.56 181 ARG A CA 1
ATOM 1401 C C . ARG A 1 181 ? -4.211 -8.640 17.317 1.00 64.56 181 ARG A C 1
ATOM 1403 O O . ARG A 1 181 ? -4.655 -7.937 18.223 1.00 64.56 181 ARG A O 1
ATOM 1410 N N . ALA A 1 182 ? -3.008 -9.210 17.389 1.00 63.66 182 ALA A N 1
ATOM 1411 C CA . ALA A 1 182 ? -2.130 -9.089 18.556 1.00 63.66 182 ALA A CA 1
ATOM 1412 C C . ALA A 1 182 ? -1.669 -7.642 18.815 1.00 63.66 182 ALA A C 1
ATOM 1414 O O . ALA A 1 182 ? -1.648 -7.203 19.961 1.00 63.66 182 ALA A O 1
ATOM 1415 N N . ALA A 1 183 ? -1.365 -6.880 17.760 1.00 62.22 183 ALA A N 1
ATOM 1416 C CA . ALA A 1 183 ? -0.862 -5.509 17.880 1.00 62.22 183 ALA A CA 1
ATOM 1417 C C . ALA A 1 183 ? -1.976 -4.484 18.164 1.00 62.22 183 ALA A C 1
ATOM 1419 O O . ALA A 1 183 ? -1.717 -3.407 18.694 1.00 62.22 183 ALA A O 1
ATOM 1420 N N . PHE A 1 184 ? -3.224 -4.818 17.826 1.00 65.62 184 PHE A N 1
ATOM 1421 C CA . PHE A 1 184 ? -4.356 -3.891 17.897 1.00 65.62 184 PHE A CA 1
ATOM 1422 C C . PHE A 1 184 ? -5.074 -3.897 19.256 1.00 65.62 184 PHE A C 1
ATOM 1424 O O . PHE A 1 184 ? -5.753 -2.937 19.614 1.00 65.62 184 PHE A O 1
ATOM 1431 N N . ARG A 1 185 ? -4.895 -4.964 20.046 1.00 66.81 185 ARG A N 1
ATOM 1432 C CA . ARG A 1 185 ? -5.630 -5.209 21.298 1.00 66.81 185 ARG A CA 1
ATOM 1433 C C . ARG A 1 185 ? -5.448 -4.110 22.353 1.00 66.81 185 ARG A C 1
ATOM 1435 O O . ARG A 1 185 ? -6.364 -3.850 23.124 1.00 66.81 185 ARG A O 1
ATOM 1442 N N . ALA A 1 186 ? -4.298 -3.443 22.387 1.00 66.75 186 ALA A N 1
ATOM 1443 C CA . ALA A 1 186 ? -4.011 -2.403 23.376 1.00 66.75 186 ALA A CA 1
ATOM 1444 C C . ALA A 1 186 ? -4.687 -1.048 23.089 1.00 66.75 186 ALA A C 1
ATOM 1446 O O . ALA A 1 186 ? -4.653 -0.178 23.949 1.00 66.75 186 ALA A O 1
ATOM 1447 N N . ARG A 1 187 ? -5.269 -0.843 21.898 1.00 69.69 187 ARG A N 1
ATOM 1448 C CA . ARG A 1 187 ? -5.694 0.490 21.426 1.00 69.69 187 ARG A CA 1
ATOM 1449 C C . ARG A 1 187 ? -7.093 0.518 20.816 1.00 69.69 187 ARG A C 1
ATOM 1451 O O . ARG A 1 187 ? -7.369 1.343 19.958 1.00 69.69 187 ARG A O 1
ATOM 1458 N N . VAL A 1 188 ? -7.962 -0.413 21.202 1.00 74.12 188 VAL A N 1
ATOM 1459 C CA . VAL A 1 188 ? -9.294 -0.548 20.590 1.00 74.12 188 VAL A CA 1
ATOM 1460 C C . VAL A 1 188 ? -10.182 0.670 20.865 1.00 74.12 188 VAL A C 1
ATOM 1462 O O . VAL A 1 188 ? -10.824 1.148 19.936 1.00 74.12 188 VAL A O 1
ATOM 1465 N N . GLU A 1 189 ? -10.160 1.216 22.084 1.00 72.88 189 GLU A N 1
ATOM 1466 C CA . GLU A 1 189 ? -11.018 2.356 22.456 1.00 72.88 189 GLU A CA 1
ATOM 1467 C C . GLU A 1 189 ? -10.669 3.633 21.681 1.00 72.88 189 GLU A C 1
ATOM 1469 O O . GLU A 1 189 ? -11.544 4.283 21.119 1.00 72.88 189 GLU A O 1
ATOM 1474 N N . GLU A 1 190 ? -9.374 3.930 21.534 1.00 73.12 190 GLU A N 1
ATOM 1475 C CA . GLU A 1 190 ? -8.884 5.064 20.734 1.00 73.12 190 GLU A CA 1
ATOM 1476 C C . GLU A 1 190 ? -9.301 4.953 19.258 1.00 73.12 190 GLU A C 1
ATOM 1478 O O . GLU A 1 190 ? -9.379 5.942 18.543 1.00 73.12 190 GLU A O 1
ATOM 1483 N N . VAL A 1 191 ? -9.574 3.745 18.766 1.00 72.06 191 VAL A N 1
ATOM 1484 C CA . VAL A 1 191 ? -9.999 3.536 17.378 1.00 72.06 191 VAL A CA 1
ATOM 1485 C C . VAL A 1 191 ? -11.473 3.789 17.197 1.00 72.06 191 VAL A C 1
ATOM 1487 O O . VAL A 1 191 ? -11.846 4.435 16.220 1.00 72.06 191 VAL A O 1
ATOM 1490 N N . LEU A 1 192 ? -12.292 3.276 18.109 1.00 73.62 192 LEU A N 1
ATOM 1491 C CA . LEU A 1 192 ? -13.744 3.351 18.009 1.00 73.62 192 LEU A CA 1
ATOM 1492 C C . LEU A 1 192 ? -14.225 4.802 17.868 1.00 73.62 192 LEU A C 1
ATOM 1494 O O . LEU A 1 192 ? -14.980 5.089 16.939 1.00 73.62 192 LEU A O 1
ATOM 1498 N N . SER A 1 193 ? -13.674 5.725 18.661 1.00 72.19 193 SER A N 1
ATOM 1499 C CA . SER A 1 193 ? -14.020 7.157 18.616 1.00 72.19 193 SER A CA 1
ATOM 1500 C C . SER A 1 193 ? -13.727 7.836 17.267 1.00 72.19 193 SER A C 1
ATOM 1502 O O . SER A 1 193 ? -14.374 8.813 16.888 1.00 72.19 193 SER A O 1
ATOM 1504 N N . HIS A 1 194 ? -12.772 7.322 16.487 1.00 71.00 194 HIS A N 1
ATOM 1505 C CA . HIS A 1 194 ? -12.444 7.862 15.165 1.00 71.00 194 HIS A CA 1
ATOM 1506 C C . HIS A 1 194 ? -13.157 7.138 14.014 1.00 71.00 194 HIS A C 1
ATOM 1508 O O . HIS A 1 194 ? -13.345 7.731 12.947 1.00 71.00 194 HIS A O 1
ATOM 1514 N N . VAL A 1 195 ? -13.574 5.881 14.202 1.00 74.62 195 VAL A N 1
ATOM 1515 C CA . VAL A 1 195 ? -14.293 5.113 13.170 1.00 74.62 195 VAL A CA 1
ATOM 1516 C C . VAL A 1 195 ? -15.690 5.671 12.926 1.00 74.62 195 VAL A C 1
ATOM 1518 O O . VAL A 1 195 ? -16.121 5.722 11.775 1.00 74.62 195 VAL A O 1
ATOM 1521 N N . LEU A 1 196 ? -16.372 6.163 13.962 1.00 72.75 196 LEU A N 1
ATOM 1522 C CA . LEU A 1 196 ? -17.707 6.754 13.819 1.00 72.75 196 LEU A CA 1
ATOM 1523 C C . LEU A 1 196 ? -17.712 7.938 12.839 1.00 72.75 196 LEU A C 1
ATOM 1525 O O . LEU A 1 196 ? -18.579 8.031 11.970 1.00 72.75 196 LEU A O 1
ATOM 1529 N N . ARG A 1 197 ? -16.673 8.783 12.873 1.00 69.69 197 ARG A N 1
ATOM 1530 C CA . ARG A 1 197 ? -16.501 9.879 11.901 1.00 69.69 197 ARG A CA 1
ATOM 1531 C C . ARG A 1 197 ? -16.252 9.375 10.481 1.00 69.69 197 ARG A C 1
ATOM 1533 O O . ARG A 1 197 ? -16.707 9.992 9.522 1.00 69.69 197 ARG A O 1
ATOM 1540 N N . ALA A 1 198 ? -15.542 8.260 10.332 1.00 67.69 198 ALA A N 1
ATOM 1541 C CA . ALA A 1 198 ? -15.281 7.645 9.035 1.00 67.69 198 ALA A CA 1
ATOM 1542 C C . ALA A 1 198 ? -16.522 6.994 8.406 1.00 67.69 198 ALA A C 1
ATOM 1544 O O . ALA A 1 198 ? -16.659 7.011 7.183 1.00 67.69 198 ALA A O 1
ATOM 1545 N N . LEU A 1 199 ? -17.443 6.473 9.221 1.00 71.44 199 LEU A N 1
ATOM 1546 C CA . LEU A 1 199 ? -18.723 5.919 8.761 1.00 71.44 199 LEU A CA 1
ATOM 1547 C C . LEU A 1 199 ? -19.660 6.982 8.172 1.00 71.44 199 LEU A C 1
ATOM 1549 O O . LEU A 1 199 ? -20.574 6.640 7.430 1.00 71.44 199 LEU A O 1
ATOM 1553 N N . ARG A 1 200 ? -19.407 8.268 8.438 1.00 72.25 200 ARG A N 1
ATOM 1554 C CA . ARG A 1 200 ? -20.130 9.387 7.815 1.00 72.25 200 ARG A CA 1
ATOM 1555 C C . ARG A 1 200 ? -19.657 9.682 6.374 1.00 72.25 200 ARG A C 1
ATOM 1557 O O . ARG A 1 200 ? -20.221 10.556 5.720 1.00 72.25 200 ARG A O 1
ATOM 1564 N N . ASN A 1 201 ? -18.630 8.989 5.858 1.00 66.94 201 ASN A N 1
ATOM 1565 C CA . ASN A 1 201 ? -18.126 9.190 4.493 1.00 66.94 201 ASN A CA 1
ATOM 1566 C C . ASN A 1 201 ? -19.049 8.549 3.434 1.00 66.94 201 ASN A C 1
ATOM 1568 O O . ASN A 1 201 ? -19.478 7.410 3.588 1.00 66.94 201 ASN A O 1
ATOM 1572 N N . ARG A 1 202 ? -19.315 9.260 2.326 1.00 66.88 202 ARG A N 1
ATOM 1573 C CA . ARG A 1 202 ? -20.208 8.799 1.239 1.00 66.88 202 ARG A CA 1
ATOM 1574 C C . ARG A 1 202 ? -19.574 7.773 0.288 1.00 66.88 202 ARG A C 1
ATOM 1576 O O . ARG A 1 202 ? -20.276 7.190 -0.534 1.00 66.88 202 ARG A O 1
ATOM 1583 N N . ASN A 1 203 ? -18.261 7.550 0.353 1.00 68.88 203 ASN A N 1
ATOM 1584 C CA . ASN A 1 203 ? -17.575 6.575 -0.488 1.00 68.88 203 ASN A CA 1
ATOM 1585 C C . ASN A 1 203 ? -17.800 5.147 0.036 1.00 68.88 203 ASN A C 1
ATOM 1587 O O . ASN A 1 203 ? -17.318 4.788 1.111 1.00 68.88 203 ASN A O 1
ATOM 1591 N N . VAL A 1 204 ? -18.468 4.310 -0.765 1.00 73.25 204 VAL A N 1
ATOM 1592 C CA . VAL A 1 204 ? -18.817 2.918 -0.420 1.00 73.25 204 VAL A CA 1
ATOM 1593 C C . VAL A 1 204 ? -17.595 2.085 -0.018 1.00 73.25 204 VAL A C 1
ATOM 1595 O O . VAL A 1 204 ? -17.673 1.294 0.921 1.00 73.25 204 VAL A O 1
ATOM 1598 N N . GLY A 1 205 ? -16.448 2.272 -0.678 1.00 66.38 205 GLY A N 1
ATOM 1599 C CA . GLY A 1 205 ? -15.218 1.546 -0.358 1.00 66.38 205 GLY A CA 1
ATOM 1600 C C . GLY A 1 205 ? -14.666 1.912 1.020 1.00 66.38 205 GLY A C 1
ATOM 1601 O O . GLY A 1 205 ? -14.275 1.034 1.787 1.00 66.38 205 GLY A O 1
ATOM 1602 N N . VAL A 1 206 ? -14.688 3.199 1.367 1.00 69.38 206 VAL A N 1
ATOM 1603 C CA . VAL A 1 206 ? -14.262 3.693 2.687 1.00 69.38 206 VAL A CA 1
ATOM 1604 C C . VAL A 1 206 ? -15.238 3.247 3.764 1.00 69.38 206 VAL A C 1
ATOM 1606 O O . VAL A 1 206 ? -14.811 2.752 4.804 1.00 69.38 206 VAL A O 1
ATOM 1609 N N . TRP A 1 207 ? -16.535 3.364 3.490 1.00 75.06 207 TRP A N 1
ATOM 1610 C CA . TRP A 1 207 ? -17.602 2.970 4.399 1.00 75.06 207 TRP A CA 1
ATOM 1611 C C . TRP A 1 207 ? -17.551 1.474 4.729 1.00 75.06 207 TRP A C 1
ATOM 1613 O O . TRP A 1 207 ? -17.527 1.098 5.899 1.00 75.06 207 TRP A O 1
ATOM 1623 N N . THR A 1 208 ? -17.399 0.622 3.712 1.00 77.81 208 THR A N 1
ATOM 1624 C CA . THR A 1 208 ? -17.243 -0.832 3.885 1.00 77.81 208 THR A CA 1
ATOM 1625 C C . THR A 1 208 ? -16.036 -1.155 4.766 1.00 77.81 208 THR A C 1
ATOM 1627 O O . THR A 1 208 ? -16.122 -1.969 5.682 1.00 77.81 208 THR A O 1
ATOM 1630 N N . ARG A 1 209 ? -14.900 -0.484 4.540 1.00 73.44 209 ARG A N 1
ATOM 1631 C CA . ARG A 1 209 ? -13.670 -0.703 5.320 1.00 73.44 209 ARG A CA 1
ATOM 1632 C C . ARG A 1 209 ? -13.756 -0.146 6.739 1.00 73.44 209 ARG A C 1
ATOM 1634 O O . ARG A 1 209 ? -13.185 -0.744 7.648 1.00 73.44 209 ARG A O 1
ATOM 1641 N N . ALA A 1 210 ? -14.476 0.954 6.943 1.00 76.62 210 ALA A N 1
ATOM 1642 C CA . ALA A 1 210 ? -14.796 1.473 8.268 1.00 76.62 210 ALA A CA 1
ATOM 1643 C C . ALA A 1 210 ? -15.705 0.498 9.036 1.00 76.62 210 ALA A C 1
ATOM 1645 O O . ALA A 1 210 ? -15.446 0.233 10.207 1.00 76.62 210 ALA A O 1
ATOM 1646 N N . GLY A 1 211 ? -16.693 -0.106 8.369 1.00 78.06 211 GLY A N 1
ATOM 1647 C CA . GLY A 1 211 ? -17.539 -1.160 8.934 1.00 78.06 211 GLY A CA 1
ATOM 1648 C C . GLY A 1 211 ? -16.759 -2.430 9.289 1.00 78.06 211 GLY A C 1
ATOM 1649 O O . GLY A 1 211 ? -16.898 -2.948 10.395 1.00 78.06 211 GLY A O 1
ATOM 1650 N N . GLU A 1 212 ? -15.867 -2.898 8.406 1.00 76.06 212 GLU A N 1
ATOM 1651 C CA . GLU A 1 212 ? -14.953 -4.014 8.706 1.00 76.06 212 GLU A CA 1
ATOM 1652 C C . GLU A 1 212 ? -14.063 -3.710 9.923 1.00 76.06 212 GLU A C 1
ATOM 1654 O O . GLU A 1 212 ? -13.850 -4.577 10.774 1.00 76.06 212 GLU A O 1
ATOM 1659 N N . LEU A 1 213 ? -13.546 -2.479 10.016 1.00 79.75 213 LEU A N 1
ATOM 1660 C CA . LEU A 1 213 ? -12.734 -2.032 11.145 1.00 79.75 213 LEU A CA 1
ATOM 1661 C C . LEU A 1 213 ? -13.550 -2.008 12.443 1.00 79.75 213 LEU A C 1
ATOM 1663 O O . LEU A 1 213 ? -13.073 -2.523 13.452 1.00 79.75 213 LEU A O 1
ATOM 1667 N N . LEU A 1 214 ? -14.778 -1.481 12.404 1.00 80.81 214 LEU A N 1
ATOM 1668 C CA . LEU A 1 214 ? -15.697 -1.477 13.541 1.00 80.81 214 LEU A CA 1
ATOM 1669 C C . LEU A 1 214 ? -15.978 -2.904 14.026 1.00 80.81 214 LEU A C 1
ATOM 1671 O O . LEU A 1 214 ? -15.771 -3.207 15.198 1.00 80.81 214 LEU A O 1
ATOM 1675 N N . GLY A 1 215 ? -16.360 -3.805 13.117 1.00 75.94 215 GLY A N 1
ATOM 1676 C CA . GLY A 1 215 ? -16.620 -5.206 13.446 1.00 75.94 215 GLY A CA 1
ATOM 1677 C C . GLY A 1 215 ? -15.398 -5.907 14.044 1.00 75.94 215 GLY A C 1
ATOM 1678 O O . GLY A 1 215 ? -15.516 -6.661 15.010 1.00 75.94 215 GLY A O 1
ATOM 1679 N N . ALA A 1 216 ? -14.198 -5.617 13.535 1.00 73.88 216 ALA A N 1
ATOM 1680 C CA . ALA A 1 216 ? -12.963 -6.155 14.094 1.00 73.88 216 ALA A CA 1
ATOM 1681 C C . ALA A 1 216 ? -12.655 -5.596 15.497 1.00 73.88 216 ALA A C 1
ATOM 1683 O O . ALA A 1 216 ? -12.234 -6.358 16.370 1.00 73.88 216 ALA A O 1
ATOM 1684 N N . CYS A 1 217 ? -12.902 -4.306 15.744 1.00 76.69 217 CYS A N 1
ATOM 1685 C CA . CYS A 1 217 ? -12.801 -3.692 17.071 1.00 76.69 217 CYS A CA 1
ATOM 1686 C C . CYS A 1 217 ? -13.783 -4.325 18.065 1.00 76.69 217 CYS A C 1
ATOM 1688 O O . CYS A 1 217 ? -13.365 -4.758 19.142 1.00 76.69 217 CYS A O 1
ATOM 1690 N N . CYS A 1 218 ? -15.055 -4.457 17.679 1.00 73.50 218 CYS A N 1
ATOM 1691 C CA . CYS A 1 218 ? -16.082 -5.117 18.483 1.00 73.50 218 CYS A CA 1
ATOM 1692 C C . CYS A 1 218 ? -15.716 -6.576 18.765 1.00 73.50 218 CYS A C 1
ATOM 1694 O O . CYS A 1 218 ? -15.834 -7.010 19.902 1.00 73.50 218 CYS A O 1
ATOM 1696 N N . GLY A 1 219 ? -15.183 -7.315 17.788 1.00 72.56 219 GLY A N 1
ATOM 1697 C CA . GLY A 1 219 ? -14.716 -8.688 17.995 1.00 72.56 219 GLY A CA 1
ATOM 1698 C C . GLY A 1 219 ? -13.561 -8.795 18.997 1.00 72.56 219 GLY A C 1
ATOM 1699 O O . GLY A 1 219 ? -13.525 -9.718 19.807 1.00 72.56 219 GLY A O 1
ATOM 1700 N N . VAL A 1 220 ? -12.624 -7.838 18.996 1.00 69.88 220 VAL A N 1
ATOM 1701 C CA . VAL A 1 220 ? -11.542 -7.790 19.995 1.00 69.88 220 VAL A CA 1
ATOM 1702 C C . VAL A 1 220 ? -12.069 -7.422 21.389 1.00 69.88 220 VAL A C 1
ATOM 1704 O O . VAL A 1 220 ? -11.566 -7.975 22.367 1.00 69.88 220 VAL A O 1
ATOM 1707 N N . ARG A 1 221 ? -13.077 -6.540 21.502 1.00 66.94 221 ARG A N 1
ATOM 1708 C CA . ARG A 1 221 ? -13.776 -6.257 22.775 1.00 66.94 221 ARG A CA 1
ATOM 1709 C C . ARG A 1 221 ? -14.599 -7.456 23.253 1.00 66.94 221 ARG A C 1
ATOM 1711 O O . ARG A 1 221 ? -14.505 -7.800 24.421 1.00 66.94 221 ARG A O 1
ATOM 1718 N N . ALA A 1 222 ? -15.299 -8.149 22.358 1.00 64.38 222 ALA A N 1
ATOM 1719 C CA . ALA A 1 222 ? -16.096 -9.338 22.666 1.00 64.38 222 ALA A CA 1
ATOM 1720 C C . ALA A 1 222 ? -15.238 -10.498 23.202 1.00 64.38 222 ALA A C 1
ATOM 1722 O O . ALA A 1 222 ? -15.649 -11.228 24.094 1.00 64.38 222 ALA A O 1
ATOM 1723 N N . LEU A 1 223 ? -14.001 -10.632 22.707 1.00 59.19 223 LEU A N 1
ATOM 1724 C CA . LEU A 1 223 ? -12.999 -11.563 23.247 1.00 59.19 223 LEU A CA 1
ATOM 1725 C C . LEU A 1 223 ? -12.480 -11.169 24.644 1.00 59.19 223 LEU A C 1
ATOM 1727 O O . LEU A 1 223 ? -11.814 -11.976 25.289 1.00 59.19 223 LEU A O 1
ATOM 1731 N N . ARG A 1 224 ? -12.709 -9.925 25.082 1.00 54.69 224 ARG A N 1
ATOM 1732 C CA . ARG A 1 224 ? -12.335 -9.407 26.408 1.00 54.69 224 ARG A CA 1
ATOM 1733 C C . ARG A 1 224 ? -13.505 -9.391 27.391 1.00 54.69 224 ARG A C 1
ATOM 1735 O O . ARG A 1 224 ? -13.257 -9.400 28.591 1.00 54.69 224 ARG A O 1
ATOM 1742 N N . SER A 1 225 ? -14.739 -9.345 26.903 1.00 51.72 225 SER A N 1
ATOM 1743 C CA . SER A 1 225 ? -15.944 -9.345 27.725 1.00 51.72 225 SER A CA 1
ATOM 1744 C C . SER A 1 225 ? -16.359 -10.755 28.132 1.00 51.72 225 SER A C 1
ATOM 1746 O O . SER A 1 225 ? -16.370 -11.674 27.314 1.00 51.72 225 SER A O 1
ATOM 1748 N N . THR A 1 226 ? -16.777 -10.911 29.383 1.00 53.38 226 THR A N 1
ATOM 1749 C CA . THR A 1 226 ? -17.590 -12.041 29.845 1.00 53.38 226 THR A CA 1
ATOM 1750 C C . THR A 1 226 ? -18.882 -12.138 29.012 1.00 53.38 226 THR A C 1
ATOM 1752 O O . THR A 1 226 ? -19.400 -11.106 28.578 1.00 53.38 226 THR A O 1
ATOM 1755 N N . PRO A 1 227 ? -19.419 -13.346 28.754 1.00 44.25 227 PRO A N 1
ATOM 1756 C CA . PRO A 1 227 ? -20.663 -13.501 28.000 1.00 44.25 227 PRO A CA 1
ATOM 1757 C C . PRO A 1 227 ? -21.794 -12.704 28.673 1.00 44.25 227 PRO A C 1
ATOM 1759 O O . PRO A 1 227 ? -22.124 -12.970 29.825 1.00 44.25 227 PRO A O 1
ATOM 1762 N N . GLY A 1 228 ? -22.348 -11.712 27.961 1.00 52.81 228 GLY A N 1
ATOM 1763 C CA . GLY A 1 228 ? -23.464 -10.879 28.434 1.00 52.81 228 GLY A CA 1
ATOM 1764 C C . GLY A 1 228 ? -23.344 -9.363 28.217 1.00 52.81 228 GLY A C 1
ATOM 1765 O O . GLY A 1 228 ? -24.306 -8.658 28.495 1.00 52.81 228 GLY A O 1
ATOM 1766 N N . SER A 1 229 ? -22.219 -8.826 27.726 1.00 54.75 229 SER A N 1
ATOM 1767 C CA . SER A 1 229 ? -22.115 -7.381 27.447 1.00 54.75 229 SER A CA 1
ATOM 1768 C C . SER A 1 229 ? -22.650 -7.016 26.053 1.00 54.75 229 SER A C 1
ATOM 1770 O O . SER A 1 229 ? -22.065 -7.418 25.042 1.00 54.75 229 SER A O 1
ATOM 1772 N N . ASP A 1 230 ? -23.699 -6.195 25.997 1.00 64.38 230 ASP A N 1
ATOM 1773 C CA . ASP A 1 230 ? -24.292 -5.616 24.779 1.00 64.38 230 ASP A CA 1
ATOM 1774 C C . ASP A 1 230 ? -23.401 -4.502 24.174 1.00 64.38 230 ASP A C 1
ATOM 1776 O O . ASP A 1 230 ? -23.800 -3.350 24.012 1.00 64.38 230 ASP A O 1
ATOM 1780 N N . ILE A 1 231 ? -22.163 -4.847 23.801 1.00 60.12 231 ILE A N 1
ATOM 1781 C CA . ILE A 1 231 ? -21.140 -3.918 23.268 1.00 60.12 231 ILE A CA 1
ATOM 1782 C C . ILE A 1 231 ? -21.651 -3.136 22.048 1.00 60.12 231 ILE A C 1
ATOM 1784 O O . ILE A 1 231 ? -21.294 -1.979 21.845 1.00 60.12 231 ILE A O 1
ATOM 1788 N N . LEU A 1 232 ? -22.483 -3.766 21.213 1.00 57.19 232 LEU A N 1
ATOM 1789 C CA . LEU A 1 232 ? -23.036 -3.123 20.021 1.00 57.19 232 LEU A CA 1
ATOM 1790 C C . LEU A 1 232 ? -24.020 -1.999 20.379 1.00 57.19 232 LEU A C 1
ATOM 1792 O O . LEU A 1 232 ? -24.134 -1.029 19.636 1.00 57.19 232 LEU A O 1
ATOM 1796 N N . ARG A 1 233 ? -24.726 -2.141 21.507 1.00 61.72 233 ARG A N 1
ATOM 1797 C CA . ARG A 1 233 ? -25.752 -1.211 21.978 1.00 61.72 233 ARG A CA 1
ATOM 1798 C C . ARG A 1 233 ? -25.125 0.026 22.622 1.00 61.72 233 ARG A C 1
ATOM 1800 O O . ARG A 1 233 ? -25.574 1.121 22.315 1.00 61.72 233 ARG A O 1
ATOM 1807 N N . GLU A 1 234 ? -24.043 -0.148 23.387 1.00 64.81 234 GLU A N 1
ATOM 1808 C CA . GLU A 1 234 ? -23.205 0.964 23.875 1.00 64.81 234 GLU A CA 1
ATOM 1809 C C . GLU A 1 234 ? -22.635 1.782 22.712 1.00 64.81 234 GLU A C 1
ATOM 1811 O O . GLU A 1 234 ? -22.841 2.985 22.644 1.00 64.81 234 GLU A O 1
ATOM 1816 N N . VAL A 1 235 ? -21.994 1.128 21.735 1.00 63.16 235 VAL A N 1
ATOM 1817 C CA . VAL A 1 235 ? -21.397 1.833 20.586 1.00 63.16 235 VAL A CA 1
ATOM 1818 C C . VAL A 1 235 ? -22.455 2.572 19.754 1.00 63.16 235 VAL A C 1
ATOM 1820 O O . VAL A 1 235 ? -22.172 3.631 19.197 1.00 63.16 235 VAL A O 1
ATOM 1823 N N . LEU A 1 236 ? -23.670 2.024 19.653 1.00 58.81 236 LEU A N 1
ATOM 1824 C CA . LEU A 1 236 ? -24.795 2.688 18.993 1.00 58.81 236 LEU A CA 1
ATOM 1825 C C . LEU A 1 236 ? -25.329 3.879 19.799 1.00 58.81 236 LEU A C 1
ATOM 1827 O O . LEU A 1 236 ? -25.652 4.889 19.181 1.00 58.81 236 LEU A O 1
ATOM 1831 N N . GLN A 1 237 ? -25.405 3.784 21.130 1.00 66.94 237 GLN A N 1
ATOM 1832 C CA . GLN A 1 237 ? -25.811 4.902 21.989 1.00 66.94 237 GLN A CA 1
ATOM 1833 C C . GLN A 1 237 ? -24.785 6.038 21.953 1.00 66.94 237 GLN A C 1
ATOM 1835 O O . GLN A 1 237 ? -25.172 7.168 21.673 1.00 66.94 237 GLN A O 1
ATOM 1840 N N . ASP A 1 238 ? -23.491 5.740 22.086 1.00 64.25 238 ASP A N 1
ATOM 1841 C CA . ASP A 1 238 ? -22.419 6.742 21.988 1.00 64.25 238 ASP A CA 1
ATOM 1842 C C . ASP A 1 238 ? -22.446 7.458 20.626 1.00 64.25 238 ASP A C 1
ATOM 1844 O O . ASP A 1 238 ? -22.309 8.678 20.525 1.00 64.25 238 ASP A O 1
ATOM 1848 N N . ALA A 1 239 ? -22.682 6.702 19.548 1.00 57.19 239 ALA A N 1
ATOM 1849 C CA . ALA A 1 239 ? -22.795 7.265 18.207 1.00 57.19 239 ALA A CA 1
ATOM 1850 C C . ALA A 1 239 ? -24.047 8.138 18.017 1.00 57.19 239 ALA A C 1
ATOM 1852 O O . ALA A 1 239 ? -24.028 9.039 17.176 1.00 57.19 239 ALA A O 1
ATOM 1853 N N . GLN A 1 240 ? -25.130 7.853 18.747 1.00 58.28 240 GLN A N 1
ATOM 1854 C CA . GLN A 1 240 ? -26.365 8.637 18.739 1.00 58.28 240 GLN A CA 1
ATOM 1855 C C . GLN A 1 240 ? -26.233 9.916 19.573 1.00 58.28 240 GLN A C 1
ATOM 1857 O O . GLN A 1 240 ? -26.743 10.952 19.152 1.00 58.28 240 GLN A O 1
ATOM 1862 N N . GLU A 1 241 ? -25.514 9.874 20.696 1.00 66.75 241 GLU A N 1
ATOM 1863 C CA . GLU A 1 241 ? -25.243 11.045 21.538 1.00 66.75 241 GLU A CA 1
ATOM 1864 C C . GLU A 1 241 ? -24.300 12.051 20.856 1.00 66.75 241 GLU A C 1
ATOM 1866 O O . GLU A 1 241 ? -24.541 13.250 20.930 1.00 66.75 241 GLU A O 1
ATOM 1871 N N . GLU A 1 242 ? -23.301 11.602 20.084 1.00 53.75 242 GLU A N 1
ATOM 1872 C CA . GLU A 1 242 ? -22.453 12.484 19.249 1.00 53.75 242 GLU A CA 1
ATOM 1873 C C . GLU A 1 242 ? -23.160 13.045 17.986 1.00 53.75 242 GLU A C 1
ATOM 1875 O O . GLU A 1 242 ? -22.525 13.670 17.119 1.00 53.75 242 GLU A O 1
ATOM 1880 N N . LEU A 1 243 ? -24.448 12.747 17.796 1.00 45.97 243 LEU A N 1
ATOM 1881 C CA . LEU A 1 243 ? -25.262 13.195 16.659 1.00 45.97 243 LEU A CA 1
ATOM 1882 C C . LEU A 1 243 ? -26.335 14.228 17.044 1.00 45.97 243 LEU A C 1
ATOM 1884 O O . LEU A 1 243 ? -26.942 14.795 16.132 1.00 45.97 243 LEU A O 1
ATOM 1888 N N . ALA A 1 244 ? -26.550 14.453 18.344 1.00 42.78 244 ALA A N 1
ATOM 1889 C CA . ALA A 1 244 ? -27.407 15.500 18.905 1.00 42.78 244 ALA A CA 1
ATOM 1890 C C . ALA A 1 244 ? -26.611 16.792 19.157 1.00 42.78 244 ALA A C 1
ATOM 1892 O O . ALA A 1 244 ? -27.221 17.875 19.014 1.00 42.78 244 ALA A O 1
#

Radius of gyration: 20.49 Å; Cα contacts (8 Å, |Δi|>4): 263; chains: 1; bounding box: 66×39×53 Å

Organism: NCBI:txid48140

pLDDT: mean 73.78, std 12.79, range [34.97, 91.62]